Protein AF-A0A9D8XX40-F1 (afdb_monomer_lite)

pLDDT: mean 71.09, std 18.07, range [29.45, 92.44]

Radius of gyration: 21.19 Å; chains: 1; bounding box: 56×43×54 Å

Foldseek 3Di:
DVVLVVVVVCVLVVVLVVPDPDDDPDDDSLLLLVLLLLLLLLLQLCCLVPDNDPQLVVLLLVLCVVPHDPVSSVSSVVSNVVNNVPPDDLLVSLVSCQVRPDQVVLLSSLLSLLCSLPRPLHHDPSSVVSSLSNLVSRPHDLVSSVVSVVVSVVVSVDPDDPPPDPPPDDPPDDDDPDDPPDDPPPDDPLLCVLCVLLVHDPPDDLVVLVVSLVVQCVVLPLVVCVVPDPSSSVSSVVSNVSSVSSSVVVVVD

Secondary structure (DSSP, 8-state):
-HHHHHHHHHHHHHHHHHS---S-SSSHHHHHHHHHHHHHHHHHHHGGGT---HHHHHHHHHHHHHHS-HHHHHHHHHHHHHHHSS---HHHHHHHHHHHS-HHHHHHHHHHHHHHHHTTSS--HHHHHHHHHHHHHS---HHHHHHHHHHHHHHTTS------------SS--S-S---SS-TTSS-HHHHHHHHHTT--TT--HHHHHHHHHHHHHHH-GGGGTTS-HHHHHHHHHHHHHHHHHHHHHHT-

Structure (mmCIF, N/CA/C/O backbone):
data_AF-A0A9D8XX40-F1
#
_entry.id   AF-A0A9D8XX40-F1
#
loop_
_atom_site.group_PDB
_atom_site.id
_atom_site.type_symbol
_atom_site.label_atom_id
_atom_site.label_alt_id
_atom_site.label_comp_id
_atom_site.label_asym_id
_atom_site.label_entity_id
_atom_site.label_seq_id
_atom_site.pdbx_PDB_ins_code
_atom_site.Cartn_x
_atom_site.Cartn_y
_atom_site.Cartn_z
_atom_site.occupancy
_atom_site.B_iso_or_equiv
_atom_site.auth_seq_id
_atom_site.auth_comp_id
_atom_site.auth_asym_id
_atom_site.auth_atom_id
_atom_site.pdbx_PDB_model_num
ATOM 1 N N . MET A 1 1 ? -18.539 17.715 -3.572 1.00 48.75 1 MET A N 1
ATOM 2 C CA . MET A 1 1 ? -17.150 17.237 -3.363 1.00 48.75 1 MET A CA 1
ATOM 3 C C . MET A 1 1 ? -16.419 18.061 -2.301 1.00 48.75 1 MET A C 1
ATOM 5 O O . MET A 1 1 ? -15.807 17.466 -1.427 1.00 48.75 1 MET A O 1
ATOM 9 N N . GLU A 1 2 ? -16.524 19.395 -2.309 1.00 35.56 2 GLU A N 1
ATOM 10 C CA . GLU A 1 2 ? -15.805 20.276 -1.365 1.00 35.56 2 GLU A CA 1
ATOM 11 C C . GLU A 1 2 ? -16.265 20.147 0.100 1.00 35.56 2 GLU A C 1
ATOM 13 O O . GLU A 1 2 ? -15.435 20.091 1.003 1.00 35.56 2 GLU A O 1
ATOM 18 N N . VAL A 1 3 ? -17.566 19.960 0.350 1.00 36.06 3 VAL A N 1
ATOM 19 C CA . VAL A 1 3 ? -18.120 19.819 1.716 1.00 36.06 3 VAL A CA 1
ATOM 20 C C . VAL A 1 3 ? -17.602 18.563 2.440 1.00 36.06 3 VAL A C 1
ATOM 22 O O . VAL A 1 3 ? -17.399 18.571 3.652 1.00 36.06 3 VAL A O 1
ATOM 25 N N . LEU A 1 4 ? -17.317 17.489 1.697 1.00 38.28 4 LEU A N 1
ATOM 26 C CA . LEU A 1 4 ? -16.866 16.208 2.255 1.00 38.28 4 LEU A CA 1
ATOM 27 C C . LEU A 1 4 ? -15.369 16.240 2.617 1.00 38.28 4 LEU A C 1
ATOM 29 O O . LEU A 1 4 ? -14.955 15.633 3.602 1.00 38.28 4 LEU A O 1
ATOM 33 N N . ILE A 1 5 ? -14.573 17.017 1.871 1.00 45.94 5 ILE A N 1
ATOM 34 C CA . ILE A 1 5 ? -13.160 17.291 2.180 1.00 45.94 5 ILE A CA 1
ATOM 35 C C . ILE A 1 5 ? -13.056 18.175 3.427 1.00 45.94 5 ILE A C 1
ATOM 37 O O . ILE A 1 5 ? -12.248 17.884 4.307 1.00 45.94 5 ILE A O 1
ATOM 41 N N . ILE A 1 6 ? -13.918 19.192 3.549 1.00 43.69 6 ILE A N 1
ATOM 42 C CA . ILE A 1 6 ? -13.953 20.082 4.717 1.00 43.69 6 ILE A CA 1
ATOM 43 C C . ILE A 1 6 ? -14.312 19.300 5.985 1.00 43.69 6 ILE A C 1
ATOM 45 O O . ILE A 1 6 ? -13.631 19.462 6.989 1.00 43.69 6 ILE A O 1
ATOM 49 N N . PHE A 1 7 ? -15.294 18.394 5.948 1.00 47.25 7 PHE A N 1
ATOM 50 C CA . PHE A 1 7 ? -15.676 17.602 7.126 1.00 47.25 7 PHE A CA 1
ATOM 51 C C . PHE A 1 7 ? -14.585 16.633 7.601 1.00 47.25 7 PHE A C 1
ATOM 53 O O . PHE A 1 7 ? -14.371 16.496 8.806 1.00 47.25 7 PHE A O 1
ATOM 60 N N . VAL A 1 8 ? -13.867 15.977 6.683 1.00 49.72 8 VAL A N 1
ATOM 61 C CA . VAL A 1 8 ? -12.752 15.086 7.049 1.00 49.72 8 VAL A CA 1
ATOM 62 C C . VAL A 1 8 ? -11.558 15.895 7.557 1.00 49.72 8 VAL A C 1
ATOM 64 O O . VAL A 1 8 ? -10.949 15.510 8.550 1.00 49.72 8 VAL A O 1
ATOM 67 N N . PHE A 1 9 ? -11.269 17.050 6.951 1.00 47.28 9 PHE A N 1
ATOM 68 C CA . PHE A 1 9 ? -10.202 17.946 7.396 1.00 47.28 9 PHE A CA 1
ATOM 69 C C . PHE A 1 9 ? -10.500 18.551 8.775 1.00 47.28 9 PHE A C 1
ATOM 71 O O . PHE A 1 9 ? -9.649 18.501 9.657 1.00 47.28 9 PHE A O 1
ATOM 78 N N . PHE A 1 10 ? -11.722 19.042 9.010 1.00 47.31 10 PHE A N 1
ATOM 79 C CA . PHE A 1 10 ? -12.136 19.584 10.307 1.00 47.31 10 PHE A CA 1
ATOM 80 C C . PHE A 1 10 ? -12.149 18.509 11.389 1.00 47.31 10 PHE A C 1
ATOM 82 O O . PHE A 1 10 ? -11.800 18.801 12.522 1.00 47.31 10 PHE A O 1
ATOM 89 N N . PHE A 1 11 ? -12.505 17.265 11.057 1.00 53.53 11 PHE A N 1
ATOM 90 C CA . PHE A 1 11 ? -12.511 16.166 12.019 1.00 53.53 11 PHE A CA 1
ATOM 91 C C . PHE A 1 11 ? -11.105 15.647 12.326 1.00 53.53 11 PHE A C 1
ATOM 93 O O . PHE A 1 11 ? -10.815 15.388 13.486 1.00 53.53 11 PHE A O 1
ATOM 100 N N . VAL A 1 12 ? -10.214 15.545 11.333 1.00 55.28 12 VAL A N 1
ATOM 101 C CA . VAL A 1 12 ? -8.801 15.218 11.579 1.00 55.28 12 VAL A CA 1
ATOM 102 C C . VAL A 1 12 ? -8.147 16.328 12.393 1.00 55.28 12 VAL A C 1
ATOM 104 O O . VAL A 1 12 ? -7.523 16.036 13.399 1.00 55.28 12 VAL A O 1
ATOM 107 N N . VAL A 1 13 ? -8.360 17.600 12.047 1.00 52.66 13 VAL A N 1
ATOM 108 C CA . VAL A 1 13 ? -7.848 18.730 12.835 1.00 52.66 13 VAL A CA 1
ATOM 109 C C . VAL A 1 13 ? -8.474 18.763 14.231 1.00 52.66 13 VAL A C 1
ATOM 111 O O . VAL A 1 13 ? -7.753 18.963 15.195 1.00 52.66 13 VAL A O 1
ATOM 114 N N . PHE A 1 14 ? -9.778 18.525 14.383 1.00 53.09 14 PHE A N 1
ATOM 115 C CA . PHE A 1 14 ? -10.453 18.483 15.685 1.00 53.09 14 PHE A CA 1
ATOM 116 C C . PHE A 1 14 ? -9.978 17.311 16.548 1.00 53.09 14 PHE A C 1
ATOM 118 O O . PHE A 1 14 ? -9.785 17.484 17.744 1.00 53.09 14 PHE A O 1
ATOM 125 N N . TYR A 1 15 ? -9.748 16.138 15.959 1.00 51.78 15 TYR A N 1
ATOM 126 C CA . TYR A 1 15 ? -9.280 14.959 16.682 1.00 51.78 15 TYR A CA 1
ATOM 127 C C . TYR A 1 15 ? -7.789 15.053 17.024 1.00 51.78 15 TYR A C 1
ATOM 129 O O . TYR A 1 15 ? -7.420 14.772 18.159 1.00 51.78 15 TYR A O 1
ATOM 137 N N . LEU A 1 16 ? -6.941 15.527 16.101 1.00 51.00 16 LEU A N 1
ATOM 138 C CA . LEU A 1 16 ? -5.539 15.855 16.399 1.00 51.00 16 LEU A CA 1
ATOM 139 C C . LEU A 1 16 ? -5.453 16.970 17.457 1.00 51.00 16 LEU A C 1
ATOM 141 O O . LEU A 1 16 ? -4.581 16.940 18.315 1.00 51.00 16 LEU A O 1
ATOM 145 N N . ARG A 1 17 ? -6.407 17.913 17.468 1.00 45.50 17 ARG A N 1
ATOM 146 C CA . ARG A 1 17 ? -6.482 18.992 18.466 1.00 45.50 17 ARG A CA 1
ATOM 147 C C . ARG A 1 17 ? -7.057 18.560 19.822 1.00 45.50 17 ARG A C 1
ATOM 149 O O . ARG A 1 17 ? -6.774 19.229 20.812 1.00 45.50 17 ARG A O 1
ATOM 156 N N . ASN A 1 18 ? -7.831 17.474 19.874 1.00 43.91 18 ASN A N 1
ATOM 157 C CA . ASN A 1 18 ? -8.400 16.901 21.102 1.00 43.91 18 ASN A CA 1
ATOM 158 C C . ASN A 1 18 ? -7.623 15.682 21.638 1.00 43.91 18 ASN A C 1
ATOM 160 O O . ASN A 1 18 ? -7.989 15.164 22.689 1.00 43.91 18 ASN A O 1
ATOM 164 N N . SER A 1 19 ? -6.572 15.220 20.952 1.00 42.09 19 SER A N 1
ATOM 165 C CA . SER A 1 19 ? -5.599 14.278 21.517 1.00 42.09 19 SER A CA 1
ATOM 166 C C . SER A 1 19 ? -4.872 15.023 22.643 1.00 42.09 19 SER A C 1
ATOM 168 O O . SER A 1 19 ? -4.202 16.024 22.396 1.00 42.09 19 SER A O 1
ATOM 170 N N . ASP A 1 20 ? -5.154 14.623 23.885 1.00 38.28 20 ASP A N 1
ATOM 171 C CA . ASP A 1 20 ? -4.857 15.349 25.120 1.00 38.28 20 ASP A CA 1
ATOM 172 C C . ASP A 1 20 ? -3.478 16.016 25.156 1.00 38.28 20 ASP A C 1
ATOM 174 O O . ASP A 1 20 ? -2.469 15.456 24.728 1.00 38.28 20 ASP A O 1
ATOM 178 N N . LYS A 1 21 ? -3.447 17.208 25.766 1.00 41.53 21 LYS A N 1
ATOM 179 C CA . LYS A 1 21 ? -2.239 17.948 26.147 1.00 41.53 21 LYS A CA 1
ATOM 180 C C . LYS A 1 21 ? -1.367 17.098 27.082 1.00 41.53 21 LYS A C 1
ATOM 182 O O . LYS A 1 21 ? -1.374 17.302 28.294 1.00 41.53 21 LYS A O 1
ATOM 187 N N . THR A 1 22 ? -0.583 16.172 26.544 1.00 37.38 22 THR A N 1
ATOM 188 C CA . THR A 1 22 ? 0.458 15.474 27.294 1.00 37.38 22 THR A CA 1
ATOM 189 C C . THR A 1 22 ? 1.813 16.091 26.968 1.00 37.38 22 THR A C 1
ATOM 191 O O . THR A 1 22 ? 2.197 16.338 25.826 1.00 37.38 22 THR A O 1
ATOM 194 N N . LYS A 1 23 ? 2.502 16.464 28.044 1.00 41.28 23 LYS A N 1
ATOM 195 C CA . LYS A 1 23 ? 3.794 17.140 28.059 1.00 41.28 23 LYS A CA 1
ATOM 196 C C . LYS A 1 23 ? 4.862 16.239 27.429 1.00 41.28 23 LYS A C 1
ATOM 198 O O . LYS A 1 23 ? 5.315 15.312 28.086 1.00 41.28 23 LYS A O 1
ATOM 203 N N . ASN A 1 24 ? 5.242 16.504 26.182 1.00 32.69 24 ASN A N 1
ATOM 204 C CA . ASN A 1 24 ? 6.625 16.524 25.677 1.00 32.69 24 ASN A CA 1
ATOM 205 C C . ASN A 1 24 ? 6.603 16.618 24.145 1.00 32.69 24 ASN A C 1
ATOM 207 O O . ASN A 1 24 ? 6.039 15.776 23.456 1.00 32.69 24 ASN A O 1
ATOM 211 N N . GLY A 1 25 ? 7.205 17.685 23.622 1.00 38.25 25 GLY A N 1
ATOM 212 C CA . GLY A 1 25 ? 6.946 18.266 22.300 1.00 38.25 25 GLY A CA 1
ATOM 213 C C . GLY A 1 25 ? 7.341 17.482 21.046 1.00 38.25 25 GLY A C 1
ATOM 214 O O . GLY A 1 25 ? 7.409 18.102 19.996 1.00 38.25 25 GLY A O 1
ATOM 215 N N . TYR A 1 26 ? 7.570 16.170 21.095 1.00 42.44 26 TYR A N 1
ATOM 216 C CA . TYR A 1 26 ? 7.777 15.332 19.906 1.00 42.44 26 TYR A CA 1
ATOM 217 C C . TYR A 1 26 ? 7.373 13.883 20.228 1.00 42.44 26 TYR A C 1
ATOM 219 O O . TYR A 1 26 ? 8.017 13.291 21.087 1.00 42.44 26 TYR A O 1
ATOM 227 N N . THR A 1 27 ? 6.321 13.335 19.581 1.00 48.81 27 THR A N 1
ATOM 228 C CA . THR A 1 27 ? 6.089 11.899 19.205 1.00 48.81 27 THR A CA 1
ATOM 229 C C . THR A 1 27 ? 4.604 11.517 19.030 1.00 48.81 27 THR A C 1
ATOM 231 O O . THR A 1 27 ? 4.296 10.772 18.100 1.00 48.81 27 THR A O 1
ATOM 234 N N . GLN A 1 28 ? 3.676 12.040 19.841 1.00 49.59 28 GLN A N 1
ATOM 235 C CA . GLN A 1 28 ? 2.270 11.579 19.864 1.00 49.59 28 GLN A CA 1
ATOM 236 C C . GLN A 1 28 ? 1.470 11.949 18.594 1.00 49.59 28 GLN A C 1
ATOM 238 O O . GLN A 1 28 ? 0.789 11.105 18.015 1.00 49.59 28 GLN A O 1
ATOM 243 N N . ASP A 1 29 ? 1.621 13.182 18.100 1.00 55.78 29 ASP A N 1
ATOM 244 C CA . ASP A 1 29 ? 0.891 13.707 16.928 1.00 55.78 29 ASP A CA 1
ATOM 245 C C . ASP A 1 29 ? 1.265 12.977 15.613 1.00 55.78 29 ASP A C 1
ATOM 247 O O . ASP A 1 29 ? 0.445 12.751 14.715 1.00 55.78 29 ASP A O 1
ATOM 251 N N . ASN A 1 30 ? 2.513 12.494 15.535 1.00 69.00 30 ASN A N 1
ATOM 252 C CA . ASN A 1 30 ? 2.991 11.686 14.413 1.00 69.00 30 ASN A CA 1
ATOM 253 C C . ASN A 1 30 ? 2.353 10.295 14.401 1.00 69.00 30 ASN A C 1
ATOM 255 O O . ASN A 1 30 ? 1.955 9.820 13.335 1.00 69.00 30 ASN A O 1
ATOM 259 N N . PHE A 1 31 ? 2.237 9.643 15.562 1.00 81.31 31 PHE A N 1
ATOM 260 C CA . PHE A 1 31 ? 1.612 8.325 15.635 1.00 81.31 31 PHE A CA 1
ATOM 261 C C . PHE A 1 31 ? 0.112 8.401 15.348 1.00 81.31 31 PHE A C 1
ATOM 263 O O . PHE A 1 31 ? -0.412 7.550 14.638 1.00 81.31 31 PHE A O 1
ATOM 270 N N . ASP A 1 32 ? -0.573 9.447 15.803 1.00 81.69 32 ASP A N 1
ATOM 271 C CA . ASP A 1 32 ? -2.015 9.601 15.579 1.00 81.69 32 ASP A CA 1
ATOM 272 C C . ASP A 1 32 ? -2.342 9.710 14.093 1.00 81.69 32 ASP A C 1
ATOM 274 O O . ASP A 1 32 ? -3.273 9.073 13.595 1.00 81.69 32 ASP A O 1
ATOM 278 N N . THR A 1 33 ? -1.492 10.422 13.357 1.00 83.88 33 THR A N 1
ATOM 279 C CA . THR A 1 33 ? -1.578 10.521 11.900 1.00 83.88 33 THR A CA 1
ATOM 280 C C . THR A 1 33 ? -1.283 9.179 11.208 1.00 83.88 33 THR A C 1
ATOM 282 O O . THR A 1 33 ? -1.892 8.860 10.183 1.00 83.88 33 THR A O 1
ATOM 285 N N . GLN A 1 34 ? -0.366 8.363 11.740 1.00 87.88 34 GLN A N 1
ATOM 286 C CA . GLN A 1 34 ? -0.102 7.005 11.234 1.00 87.88 34 GLN A CA 1
ATOM 287 C C . GLN A 1 34 ? -1.269 6.058 11.521 1.00 87.88 34 GLN A C 1
ATOM 289 O O . GLN A 1 34 ? -1.716 5.334 10.632 1.00 87.88 34 GLN A O 1
ATOM 294 N N . ALA A 1 35 ? -1.795 6.096 12.742 1.00 88.56 35 ALA A N 1
ATOM 295 C CA . ALA A 1 35 ? -2.900 5.268 13.187 1.00 88.56 35 ALA A CA 1
ATOM 296 C C . ALA A 1 35 ? -4.173 5.572 12.393 1.00 88.56 35 ALA A C 1
ATOM 298 O O . ALA A 1 35 ? -4.841 4.650 11.923 1.00 88.56 35 ALA A O 1
ATOM 299 N N . PHE A 1 36 ? -4.455 6.856 12.153 1.00 89.19 36 PHE A N 1
ATOM 300 C CA . PHE A 1 36 ? -5.545 7.285 11.286 1.00 89.19 36 PHE A CA 1
ATOM 301 C C . PHE A 1 36 ? -5.366 6.794 9.844 1.00 89.19 36 PHE A C 1
ATOM 303 O O . PHE A 1 36 ? -6.333 6.333 9.236 1.00 89.19 36 PHE A O 1
ATOM 310 N N . ALA A 1 37 ? -4.147 6.850 9.293 1.00 90.19 37 ALA A N 1
ATOM 311 C CA . ALA A 1 37 ? -3.866 6.360 7.944 1.00 90.19 37 ALA A CA 1
ATOM 312 C C . ALA A 1 37 ? -4.130 4.851 7.812 1.00 90.19 37 ALA A C 1
ATOM 314 O O . ALA A 1 37 ? -4.833 4.424 6.896 1.00 90.19 37 ALA A O 1
ATOM 315 N N . ILE A 1 38 ? -3.608 4.057 8.753 1.00 91.69 38 ILE A N 1
ATOM 316 C CA . ILE A 1 38 ? -3.794 2.600 8.801 1.00 91.69 38 ILE A CA 1
ATOM 317 C C . ILE A 1 38 ? -5.281 2.259 8.923 1.00 91.69 38 ILE A C 1
ATOM 319 O O . ILE A 1 38 ? -5.801 1.474 8.129 1.00 91.69 38 ILE A O 1
ATOM 323 N N . ALA A 1 39 ? -5.975 2.885 9.876 1.00 91.31 39 ALA A N 1
ATOM 324 C CA . ALA A 1 39 ? -7.400 2.683 10.102 1.00 91.31 39 ALA A CA 1
ATOM 325 C C . ALA A 1 39 ? -8.238 3.045 8.868 1.00 91.31 39 ALA A C 1
ATOM 327 O O . ALA A 1 39 ? -9.104 2.274 8.464 1.00 91.31 39 ALA A O 1
ATOM 328 N N . SER A 1 40 ? -7.939 4.180 8.234 1.00 91.44 40 SER A N 1
ATOM 329 C CA . SER A 1 40 ? -8.641 4.646 7.035 1.00 91.44 40 SER A CA 1
ATOM 330 C C . SER A 1 40 ? -8.469 3.686 5.860 1.00 91.44 40 SER A C 1
ATOM 332 O O . SER A 1 40 ? -9.448 3.358 5.197 1.00 91.44 40 SER A O 1
ATOM 334 N N . LEU A 1 41 ? -7.245 3.207 5.613 1.00 92.44 41 LEU A N 1
ATOM 335 C CA . LEU A 1 41 ? -6.976 2.242 4.544 1.00 92.44 41 LEU A CA 1
ATOM 336 C C . LEU A 1 41 ? -7.691 0.907 4.789 1.00 92.44 41 LEU A C 1
ATOM 338 O O . LEU A 1 41 ? -8.304 0.369 3.869 1.00 92.44 41 LEU A O 1
ATOM 342 N N . CYS A 1 42 ? -7.665 0.398 6.025 1.00 91.94 42 CYS A N 1
ATOM 343 C CA . CYS A 1 42 ? -8.389 -0.824 6.381 1.00 91.94 42 CYS A CA 1
ATOM 344 C C . CYS A 1 42 ? -9.903 -0.638 6.225 1.00 91.94 42 CYS A C 1
ATOM 346 O O . CYS A 1 42 ? -10.563 -1.492 5.640 1.00 91.94 42 CYS A O 1
ATOM 348 N N . SER A 1 43 ? -10.443 0.490 6.702 1.00 88.88 43 SER A N 1
ATOM 349 C CA . SER A 1 43 ? -11.870 0.816 6.601 1.00 88.88 43 SER A CA 1
ATOM 350 C C . SER A 1 43 ? -12.343 0.822 5.149 1.00 88.88 43 SER A C 1
ATOM 352 O O . SER A 1 43 ? -13.357 0.210 4.839 1.00 88.88 43 SER A O 1
ATOM 354 N N . VAL A 1 44 ? -11.579 1.431 4.236 1.00 88.94 44 VAL A N 1
ATOM 355 C CA . VAL A 1 44 ? -11.909 1.460 2.801 1.00 88.94 44 VAL A CA 1
ATOM 356 C C . VAL A 1 44 ? -12.115 0.054 2.229 1.00 88.94 44 VAL A C 1
ATOM 358 O O . VAL A 1 44 ? -13.067 -0.156 1.484 1.00 88.94 44 VAL A O 1
ATOM 361 N N . ILE A 1 45 ? -11.251 -0.906 2.578 1.00 88.62 45 ILE A N 1
ATOM 362 C CA . ILE A 1 45 ? -11.349 -2.284 2.073 1.00 88.62 45 ILE A CA 1
ATOM 363 C C . ILE A 1 45 ? -12.474 -3.063 2.759 1.00 88.62 45 ILE A C 1
ATOM 365 O O . ILE A 1 45 ? -13.272 -3.703 2.082 1.00 88.62 45 ILE A O 1
ATOM 369 N N . ILE A 1 46 ? -12.566 -2.981 4.087 1.00 85.44 46 ILE A N 1
ATOM 370 C CA . ILE A 1 46 ? -13.566 -3.716 4.878 1.00 85.44 46 ILE A CA 1
ATOM 371 C C . ILE A 1 46 ? -14.987 -3.242 4.540 1.00 85.44 46 ILE A C 1
ATOM 373 O O . ILE A 1 46 ? -15.917 -4.034 4.421 1.00 85.44 46 ILE A O 1
ATOM 377 N N . MET A 1 47 ? -15.175 -1.934 4.361 1.00 82.06 47 MET A N 1
ATOM 378 C CA . MET A 1 47 ? -16.491 -1.356 4.088 1.00 82.06 47 MET A CA 1
ATOM 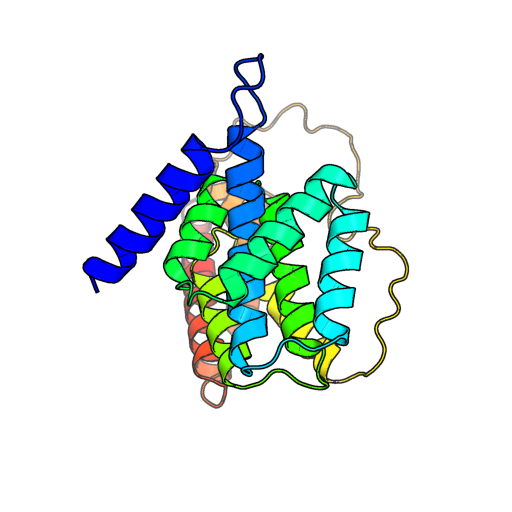379 C C . MET A 1 47 ? -16.953 -1.557 2.639 1.00 82.06 47 MET A C 1
ATOM 381 O O . MET A 1 47 ? -18.121 -1.300 2.349 1.00 82.06 47 MET A O 1
ATOM 385 N N . ALA A 1 48 ? -16.085 -2.038 1.743 1.00 77.56 48 ALA A N 1
ATOM 386 C CA . ALA A 1 48 ? -16.421 -2.293 0.343 1.00 77.56 48 ALA A CA 1
ATOM 387 C C . ALA A 1 48 ? -17.572 -3.301 0.184 1.00 77.56 48 ALA A C 1
ATOM 389 O O . ALA A 1 48 ? -18.453 -3.096 -0.649 1.00 77.56 48 ALA A O 1
ATOM 390 N N . ASP A 1 49 ? -17.608 -4.329 1.038 1.00 66.12 49 ASP A N 1
ATOM 391 C CA . ASP A 1 49 ? -18.631 -5.384 1.019 1.00 66.12 49 ASP A CA 1
ATOM 392 C C . ASP A 1 49 ? -19.777 -5.114 2.016 1.00 66.12 49 ASP A C 1
ATOM 394 O O . ASP A 1 49 ? -20.579 -5.992 2.339 1.00 66.12 49 ASP A O 1
ATOM 398 N N . CYS A 1 50 ? -19.880 -3.874 2.516 1.00 63.03 50 CYS A N 1
ATOM 399 C CA . CYS A 1 50 ? -20.935 -3.385 3.412 1.00 63.03 50 CYS A CA 1
ATOM 400 C C . CYS A 1 50 ? -21.063 -4.104 4.770 1.00 63.03 50 CYS A C 1
ATOM 402 O O . CYS A 1 50 ? -22.001 -3.818 5.521 1.00 63.03 50 CYS A O 1
ATOM 404 N N . ARG A 1 51 ? -20.145 -5.010 5.136 1.00 64.00 51 ARG A N 1
ATOM 405 C CA . ARG A 1 51 ? -20.149 -5.687 6.440 1.00 64.00 51 ARG A CA 1
ATOM 406 C C . ARG A 1 51 ? -18.741 -5.944 6.947 1.00 64.00 51 ARG A C 1
ATOM 408 O O . ARG A 1 51 ? -17.932 -6.544 6.261 1.00 64.00 51 ARG A O 1
ATOM 415 N N . PHE A 1 52 ? -18.512 -5.587 8.207 1.00 72.69 52 PHE A N 1
ATOM 416 C CA . PHE A 1 52 ? -17.296 -5.955 8.918 1.00 72.69 52 PHE A CA 1
ATOM 417 C C . PHE A 1 52 ? -17.435 -7.375 9.480 1.00 72.69 52 PHE A C 1
ATOM 419 O O . PHE A 1 52 ? -18.194 -7.607 10.427 1.00 72.69 52 PHE A O 1
ATOM 426 N N . SER A 1 53 ? -16.728 -8.340 8.894 1.00 77.88 53 SER A N 1
ATOM 427 C CA . SER A 1 53 ? -16.733 -9.720 9.376 1.00 77.88 53 SER A CA 1
ATOM 428 C C . SER A 1 53 ? -15.844 -9.900 10.614 1.00 77.88 53 SER A C 1
ATOM 430 O O . SER A 1 53 ? -14.853 -9.197 10.829 1.00 77.88 53 SER A O 1
ATOM 432 N N . LYS A 1 54 ? -16.155 -10.921 11.428 1.00 81.00 54 LYS A N 1
ATOM 433 C CA . LYS A 1 54 ? -15.279 -11.332 12.539 1.00 81.00 54 LYS A CA 1
ATOM 434 C C . LYS A 1 54 ? -13.884 -11.737 12.039 1.00 81.00 54 LYS A C 1
ATOM 436 O O . LYS A 1 54 ? -12.908 -11.479 12.730 1.00 81.00 54 LYS A O 1
ATOM 441 N N . LYS A 1 55 ? -13.784 -12.329 10.841 1.00 82.94 55 LYS A N 1
ATOM 442 C CA . LYS A 1 55 ? -12.512 -12.764 10.244 1.00 82.94 55 LYS A CA 1
ATOM 443 C C . LYS A 1 55 ? -11.597 -11.579 9.931 1.00 82.94 55 LYS A C 1
ATOM 445 O O . LYS A 1 55 ? -10.440 -11.586 10.338 1.00 82.94 55 LYS A O 1
ATOM 450 N N . GLU A 1 56 ? -12.119 -10.541 9.279 1.00 85.50 56 GLU A N 1
ATOM 451 C CA . GLU A 1 56 ? -11.359 -9.322 8.968 1.00 85.50 56 GLU A CA 1
ATOM 452 C C . GLU A 1 56 ? -10.882 -8.615 10.238 1.00 85.50 56 GLU A C 1
ATOM 454 O O . GLU A 1 56 ? -9.736 -8.175 10.311 1.00 85.50 56 GLU A O 1
ATOM 459 N N . LEU A 1 57 ? -11.730 -8.552 11.271 1.00 85.50 57 LEU A N 1
ATOM 460 C CA . LEU A 1 57 ? -11.357 -7.930 12.540 1.00 85.50 57 LEU A CA 1
ATOM 461 C C . LEU A 1 57 ? -10.186 -8.665 13.200 1.00 85.50 57 LEU A C 1
ATOM 463 O O . LEU A 1 57 ? -9.260 -8.024 13.697 1.00 85.50 57 LEU A O 1
ATOM 467 N N . GLU A 1 58 ? -10.207 -9.996 13.194 1.00 86.00 58 GLU A N 1
ATOM 468 C CA . GLU A 1 58 ? -9.112 -10.797 13.741 1.00 86.00 58 GLU A CA 1
ATOM 469 C C . GLU A 1 58 ? -7.818 -10.633 12.931 1.00 86.00 58 GLU A C 1
ATOM 471 O O . GLU A 1 58 ? -6.742 -10.541 13.522 1.00 86.00 58 GLU A O 1
ATOM 476 N N . ILE A 1 59 ? -7.898 -10.494 11.603 1.00 88.44 59 ILE A N 1
ATOM 477 C CA . ILE A 1 59 ? -6.733 -10.183 10.758 1.00 88.44 59 ILE A CA 1
ATOM 478 C C . ILE A 1 59 ? -6.114 -8.834 11.157 1.00 88.44 59 ILE A C 1
ATOM 480 O O . ILE A 1 59 ? -4.898 -8.759 11.362 1.00 88.44 59 ILE A O 1
ATOM 484 N N . VAL A 1 60 ? -6.930 -7.786 11.333 1.00 89.75 60 VAL A N 1
ATOM 485 C CA . VAL A 1 60 ? -6.436 -6.475 11.792 1.00 89.75 60 VAL A CA 1
ATOM 486 C C . VAL A 1 60 ? -5.810 -6.587 13.181 1.00 89.75 60 VAL A C 1
ATOM 488 O O . VAL A 1 60 ? -4.692 -6.121 13.384 1.00 89.75 60 VAL A O 1
ATOM 491 N N . LYS A 1 61 ? -6.482 -7.225 14.146 1.00 89.06 61 LYS A N 1
ATOM 492 C CA . LYS A 1 61 ? -5.952 -7.367 15.513 1.00 89.06 61 LYS A CA 1
ATOM 493 C C . LYS A 1 61 ? -4.616 -8.104 15.542 1.00 89.06 61 LYS A C 1
ATOM 495 O O . LYS A 1 61 ? -3.697 -7.641 16.213 1.00 89.06 61 LYS A O 1
ATOM 500 N N . LYS A 1 62 ? -4.487 -9.206 14.793 1.00 88.56 62 LYS A N 1
ATOM 501 C CA . LYS A 1 62 ? -3.227 -9.955 14.668 1.00 88.56 62 LYS A CA 1
ATOM 502 C C . LYS A 1 62 ? -2.110 -9.080 14.109 1.00 88.56 62 LYS A C 1
ATOM 504 O O . LYS A 1 62 ? -1.004 -9.075 14.643 1.00 88.56 62 LYS A O 1
ATOM 509 N N . TYR A 1 63 ? -2.402 -8.306 13.065 1.00 88.56 63 TYR A N 1
ATOM 510 C CA . TYR A 1 63 ? -1.444 -7.355 12.511 1.00 88.56 63 TYR A CA 1
ATOM 511 C C . TYR A 1 63 ? -1.011 -6.306 13.540 1.00 88.56 63 TYR A C 1
ATOM 513 O O . TYR A 1 63 ? 0.184 -6.041 13.677 1.00 88.56 63 TYR A O 1
ATOM 521 N N . LEU A 1 64 ? -1.963 -5.737 14.282 1.00 88.25 64 LEU A N 1
ATOM 522 C CA . LEU A 1 64 ? -1.672 -4.703 15.270 1.00 88.25 64 LEU A CA 1
ATOM 523 C C . LEU A 1 64 ? -0.835 -5.234 16.430 1.00 88.25 64 LEU A C 1
ATOM 525 O O . LEU A 1 64 ? 0.162 -4.612 16.775 1.00 88.25 64 LEU A O 1
ATOM 529 N N . ALA A 1 65 ? -1.176 -6.408 16.961 1.00 86.25 65 ALA A N 1
ATOM 530 C CA . ALA A 1 65 ? -0.415 -7.055 18.027 1.00 86.25 65 ALA A CA 1
ATOM 531 C C . ALA A 1 65 ? 1.028 -7.395 17.611 1.00 86.25 65 ALA A C 1
ATOM 533 O O . ALA A 1 65 ? 1.922 -7.404 18.450 1.00 86.25 65 ALA A O 1
ATOM 534 N N . LYS A 1 66 ? 1.263 -7.663 16.319 1.00 84.31 66 LYS A N 1
ATOM 535 C CA . LYS A 1 66 ? 2.595 -7.976 15.782 1.00 84.31 66 LYS A CA 1
ATOM 536 C C . LYS A 1 66 ? 3.460 -6.736 15.527 1.00 84.31 66 LYS A C 1
ATOM 538 O O . LYS A 1 66 ? 4.678 -6.828 15.624 1.00 84.31 66 LYS A O 1
ATOM 543 N N . ASN A 1 67 ? 2.857 -5.609 15.142 1.00 81.12 67 ASN A N 1
ATOM 544 C CA . ASN A 1 67 ? 3.594 -4.435 14.651 1.00 81.12 67 ASN A CA 1
ATOM 545 C C . ASN A 1 67 ? 3.599 -3.244 15.624 1.00 81.12 67 ASN A C 1
ATOM 547 O O . ASN A 1 67 ? 4.379 -2.316 15.423 1.00 81.12 67 ASN A O 1
ATOM 551 N N . PHE A 1 68 ? 2.738 -3.239 16.644 1.00 85.31 68 PHE A N 1
ATOM 552 C CA . PHE A 1 68 ? 2.532 -2.095 17.532 1.00 85.31 68 PHE A CA 1
ATOM 553 C C . PHE A 1 68 ? 2.429 -2.524 18.996 1.00 85.31 68 PHE A C 1
ATOM 555 O O . PHE A 1 68 ? 2.105 -3.672 19.302 1.00 85.31 68 PHE A O 1
ATOM 562 N N . SER A 1 69 ? 2.661 -1.581 19.915 1.00 87.94 69 SER A N 1
ATOM 563 C CA . SER A 1 69 ? 2.353 -1.806 21.329 1.00 87.94 69 SER A CA 1
ATOM 564 C C . SER A 1 69 ? 0.842 -1.962 21.543 1.00 87.94 69 SER A C 1
ATOM 566 O O . SER A 1 69 ? 0.027 -1.547 20.714 1.00 87.94 69 SER A O 1
ATOM 568 N N . GLN A 1 70 ? 0.445 -2.530 22.681 1.00 85.19 70 GLN A N 1
ATOM 569 C CA . GLN A 1 70 ? -0.969 -2.726 23.012 1.00 85.19 70 GLN A CA 1
ATOM 570 C C . GLN A 1 70 ? -1.773 -1.411 22.989 1.00 85.19 70 GLN A C 1
ATOM 572 O O . GLN A 1 70 ? -2.880 -1.376 22.452 1.00 85.19 70 GLN A O 1
ATOM 577 N N . GLU A 1 71 ? -1.200 -0.326 23.517 1.00 83.75 71 GLU A N 1
ATOM 578 C CA . GLU A 1 71 ? -1.810 1.011 23.530 1.00 83.75 71 GLU A CA 1
ATOM 579 C C . GLU A 1 71 ? -1.971 1.575 22.108 1.00 83.75 71 GLU A C 1
ATOM 581 O O . GLU A 1 71 ? -3.049 2.025 21.712 1.00 83.75 71 GLU A O 1
ATOM 586 N N . GLN A 1 72 ? -0.914 1.475 21.297 1.00 85.75 72 GLN A N 1
ATOM 587 C CA . GLN A 1 72 ? -0.918 1.897 19.898 1.00 85.75 72 GLN A CA 1
ATOM 588 C C . GLN A 1 72 ? -1.957 1.124 19.076 1.00 85.75 72 GLN A C 1
ATOM 590 O O . GLN A 1 72 ? -2.735 1.721 18.329 1.00 85.75 72 GLN A O 1
ATOM 595 N N . GLY A 1 73 ? -2.020 -0.198 19.251 1.00 87.06 73 GLY A N 1
ATOM 596 C CA . GLY A 1 73 ? -3.006 -1.056 18.602 1.00 87.06 73 GLY A CA 1
ATOM 597 C C . GLY A 1 73 ? -4.441 -0.690 18.983 1.00 87.06 73 GLY A C 1
ATOM 598 O O . GLY A 1 73 ? -5.295 -0.562 18.104 1.00 87.06 73 GLY A O 1
ATOM 599 N N . GLN A 1 74 ? -4.716 -0.441 20.269 1.00 87.69 74 GLN A N 1
ATOM 600 C CA . GLN A 1 74 ? -6.033 0.035 20.715 1.00 87.69 74 GLN A CA 1
ATOM 601 C C . GLN A 1 74 ? -6.418 1.361 20.058 1.00 87.69 74 GLN A C 1
ATOM 603 O O . GLN A 1 74 ? -7.565 1.523 19.635 1.00 87.69 74 GLN A O 1
ATOM 608 N N . LYS A 1 75 ? -5.464 2.282 19.906 1.00 87.31 75 LYS A N 1
ATOM 609 C CA . LYS A 1 75 ? -5.706 3.563 19.238 1.00 87.31 75 LYS A CA 1
ATOM 610 C C . LYS A 1 75 ? -6.064 3.391 17.760 1.00 87.31 75 LYS A C 1
ATOM 612 O O . LYS A 1 75 ? -7.017 4.010 17.289 1.00 87.31 75 LYS A O 1
ATOM 617 N N . VAL A 1 76 ? -5.374 2.505 17.037 1.00 89.00 76 VAL A N 1
ATOM 618 C CA . VAL A 1 76 ? -5.731 2.174 15.645 1.00 89.00 76 VAL A CA 1
ATOM 619 C C . VAL A 1 76 ? -7.130 1.558 15.564 1.00 89.00 76 VAL A C 1
ATOM 621 O O . VAL A 1 76 ? -7.904 1.925 14.685 1.00 89.00 76 VAL A O 1
ATOM 624 N N . LEU A 1 77 ? -7.494 0.663 16.490 1.00 88.19 77 LEU A N 1
ATOM 625 C CA . LEU A 1 77 ? -8.832 0.057 16.527 1.00 88.19 77 LEU A CA 1
ATOM 626 C C . LEU A 1 77 ? -9.938 1.081 16.818 1.00 88.19 77 LEU A C 1
ATOM 628 O O . LEU A 1 77 ? -11.013 1.004 16.220 1.00 88.19 77 LEU A O 1
ATOM 632 N N . LEU A 1 78 ? -9.678 2.053 17.696 1.00 86.06 78 LEU A N 1
ATOM 633 C CA . LEU A 1 78 ? -10.575 3.185 17.948 1.00 86.06 78 LEU A CA 1
ATOM 634 C C . LEU A 1 78 ? -10.821 3.984 16.665 1.00 86.06 78 LEU A C 1
ATOM 636 O O . LEU A 1 78 ? -11.973 4.172 16.268 1.00 86.06 78 LEU A O 1
ATOM 640 N N . PHE A 1 79 ? -9.751 4.364 15.962 1.00 87.75 79 PHE A N 1
ATOM 641 C CA . PHE A 1 79 ? -9.872 5.041 14.672 1.00 87.75 79 PHE A CA 1
ATOM 642 C C . PHE A 1 79 ? -10.575 4.185 13.621 1.00 87.75 79 PHE A C 1
ATOM 644 O O . PHE A 1 79 ? -11.372 4.708 12.845 1.00 87.75 79 PHE A O 1
ATOM 651 N N . LEU A 1 80 ? -10.317 2.877 13.586 1.00 88.38 80 LEU A N 1
ATOM 652 C CA . LEU A 1 80 ? -10.958 1.965 12.642 1.00 88.38 80 LEU A CA 1
ATOM 653 C C . LEU A 1 80 ? -12.468 1.916 12.872 1.00 88.38 80 LEU A C 1
ATOM 655 O O . LEU A 1 80 ? -13.246 2.027 11.928 1.00 88.38 80 LEU A O 1
ATOM 659 N N . ARG A 1 81 ? -12.899 1.831 14.133 1.00 85.56 81 ARG A N 1
ATOM 660 C CA . ARG A 1 81 ? -14.319 1.894 14.487 1.00 85.56 81 ARG A CA 1
ATOM 661 C C . ARG A 1 81 ? -14.954 3.193 13.993 1.00 85.56 81 ARG A C 1
ATOM 663 O O . ARG A 1 81 ? -16.039 3.162 13.419 1.00 85.56 81 ARG A O 1
ATOM 670 N N . ASP A 1 82 ? -14.291 4.323 14.183 1.00 82.25 82 ASP A N 1
ATOM 671 C CA . ASP A 1 82 ? -14.864 5.625 13.842 1.00 82.25 82 ASP A CA 1
ATOM 672 C C . ASP A 1 82 ? -14.852 5.892 12.326 1.00 82.25 82 ASP A C 1
ATOM 674 O O . ASP A 1 82 ? -15.821 6.424 11.780 1.00 82.25 82 ASP A O 1
ATOM 678 N N . THR A 1 83 ? -13.799 5.458 11.630 1.00 82.75 83 THR A N 1
ATOM 679 C CA . THR A 1 83 ? -13.683 5.516 10.162 1.00 82.75 83 THR A CA 1
ATOM 680 C C . THR A 1 83 ? -14.536 4.470 9.452 1.00 82.75 83 THR A C 1
ATOM 682 O O . THR A 1 83 ? -14.824 4.650 8.279 1.00 82.75 83 THR A O 1
ATOM 685 N N . SER A 1 84 ? -14.986 3.402 10.116 1.00 77.81 84 SER A N 1
ATOM 686 C CA . SER A 1 84 ? -15.958 2.457 9.535 1.00 77.81 84 SER A CA 1
ATOM 687 C C . SER A 1 84 ? -17.372 3.042 9.459 1.00 77.81 84 SER A C 1
ATOM 689 O O . SER A 1 84 ? -18.140 2.732 8.555 1.00 77.81 84 SER A O 1
ATOM 691 N N . LYS A 1 85 ? -17.718 3.948 10.381 1.00 77.00 85 LYS A N 1
ATOM 692 C CA . LYS A 1 85 ? -19.024 4.628 10.401 1.00 77.00 85 LYS A CA 1
ATOM 693 C C . LYS A 1 85 ? -19.118 5.778 9.399 1.00 77.00 85 LYS A C 1
ATOM 695 O O . LYS A 1 85 ? -20.213 6.256 9.119 1.00 77.00 85 LYS A O 1
ATOM 700 N N . LYS A 1 86 ? -17.979 6.274 8.917 1.00 69.19 86 LYS A N 1
ATOM 701 C CA . LYS A 1 86 ? -17.877 7.467 8.074 1.00 69.19 86 LYS A CA 1
ATOM 702 C C . LYS A 1 86 ? -17.193 7.076 6.773 1.00 69.19 86 LYS A C 1
ATOM 704 O O . LYS A 1 86 ? -16.076 6.589 6.804 1.00 69.19 86 LYS A O 1
ATOM 709 N N . SER A 1 87 ? -17.820 7.311 5.625 1.00 66.75 87 SER A N 1
ATOM 710 C CA . SER A 1 87 ? -17.212 6.987 4.330 1.00 66.75 87 SER A CA 1
ATOM 711 C C . SER A 1 87 ? -15.923 7.796 4.110 1.00 66.75 87 SER A C 1
ATOM 713 O O . SER A 1 87 ? -15.981 9.001 3.847 1.00 66.75 87 SER A O 1
ATOM 715 N N . VAL A 1 88 ? -14.761 7.148 4.217 1.00 76.12 88 VAL A N 1
ATOM 716 C CA . VAL A 1 88 ? -13.454 7.750 3.913 1.00 76.12 88 VAL A CA 1
ATOM 717 C C . VAL A 1 88 ? -13.107 7.487 2.451 1.00 76.12 88 VAL A C 1
ATOM 719 O O . VAL A 1 88 ? -13.246 6.370 1.962 1.00 76.12 88 VAL A O 1
ATOM 722 N N . SER A 1 89 ? -12.636 8.510 1.733 1.00 82.06 89 SER A N 1
ATOM 723 C CA . SER A 1 89 ? -12.194 8.326 0.346 1.00 82.06 89 SER A CA 1
ATOM 724 C C . SER A 1 89 ? -10.790 7.714 0.268 1.00 82.06 89 SER A C 1
ATOM 726 O O . SER A 1 89 ? -9.901 8.064 1.050 1.00 82.06 89 SER A O 1
ATOM 728 N N . VAL A 1 90 ? -10.564 6.871 -0.746 1.00 86.25 90 VAL A N 1
ATOM 729 C CA . VAL A 1 90 ? -9.266 6.228 -1.031 1.00 86.25 90 VAL A CA 1
ATOM 730 C C . VAL A 1 90 ? -8.132 7.249 -1.114 1.00 86.25 90 VAL A C 1
ATOM 732 O O . VAL A 1 90 ? -7.069 7.065 -0.524 1.00 86.25 90 VAL A O 1
ATOM 735 N N . LYS A 1 91 ? -8.373 8.360 -1.820 1.00 82.81 91 LYS A N 1
ATOM 736 C CA . LYS A 1 91 ? -7.380 9.419 -2.045 1.00 82.81 91 LYS A CA 1
ATOM 737 C C . LYS A 1 91 ? -6.922 10.054 -0.736 1.00 82.81 91 LYS A C 1
ATOM 739 O O . LYS A 1 91 ? -5.728 10.271 -0.551 1.00 82.81 91 LYS A O 1
ATOM 744 N N . VAL A 1 92 ? -7.858 10.314 0.178 1.00 81.50 92 VAL A N 1
ATOM 745 C CA . VAL A 1 92 ? -7.541 10.886 1.491 1.00 81.50 92 VAL A CA 1
ATOM 746 C C . VAL A 1 92 ? -6.759 9.881 2.335 1.00 81.50 92 VAL A C 1
ATOM 748 O O . VAL A 1 92 ? -5.716 10.238 2.875 1.00 81.50 92 VAL A O 1
ATOM 751 N N . ALA A 1 93 ? -7.186 8.617 2.383 1.00 87.00 93 ALA A N 1
ATOM 752 C CA . ALA A 1 93 ? -6.459 7.575 3.110 1.00 87.00 93 ALA A CA 1
ATOM 753 C C . ALA A 1 93 ? -5.009 7.422 2.603 1.00 87.00 93 ALA A C 1
ATOM 755 O O . ALA A 1 93 ? -4.066 7.396 3.396 1.00 87.00 93 ALA A O 1
ATOM 756 N N . CYS A 1 94 ? -4.815 7.420 1.279 1.00 86.94 94 CYS A N 1
ATOM 757 C CA . CYS A 1 94 ? -3.492 7.347 0.658 1.00 86.94 94 CYS A CA 1
ATOM 758 C C . CYS A 1 94 ? -2.641 8.597 0.926 1.00 86.94 94 CYS A C 1
ATOM 760 O O . CYS A 1 94 ? -1.435 8.474 1.132 1.00 86.94 94 CYS A O 1
ATOM 762 N N . LEU A 1 95 ? -3.238 9.794 0.956 1.00 84.69 95 LEU A N 1
ATOM 763 C CA . LEU A 1 95 ? -2.532 11.034 1.292 1.00 84.69 95 LEU A CA 1
ATOM 764 C C . LEU A 1 95 ? -1.925 10.961 2.698 1.00 84.69 95 LEU A C 1
ATOM 766 O O . LEU A 1 95 ? -0.732 11.223 2.865 1.00 84.69 95 LEU A O 1
ATOM 770 N N . TYR A 1 96 ? -2.725 10.562 3.691 1.00 84.50 96 TYR A N 1
ATOM 771 C CA . TYR A 1 96 ? -2.244 10.397 5.062 1.00 84.50 96 TYR A CA 1
ATOM 772 C C . TYR A 1 96 ? -1.170 9.314 5.144 1.00 84.50 96 TYR A C 1
ATOM 774 O O . TYR A 1 96 ? -0.096 9.571 5.683 1.00 84.50 96 TYR A O 1
ATOM 782 N N . ALA A 1 97 ? -1.397 8.154 4.521 1.00 87.25 97 ALA A N 1
ATOM 783 C CA . ALA A 1 97 ? -0.418 7.071 4.475 1.00 87.25 97 ALA A CA 1
ATOM 784 C C . ALA A 1 97 ? 0.916 7.509 3.855 1.00 87.25 97 ALA A C 1
ATOM 786 O O . ALA A 1 97 ? 1.987 7.169 4.354 1.00 87.25 97 ALA A O 1
ATOM 787 N N . ASN A 1 98 ? 0.875 8.303 2.787 1.00 87.56 98 ASN A N 1
ATOM 788 C CA . ASN A 1 98 ? 2.080 8.777 2.122 1.00 87.56 98 ASN A CA 1
ATOM 789 C C . ASN A 1 98 ? 2.882 9.772 2.953 1.00 87.56 98 ASN A C 1
ATOM 791 O O . ASN A 1 98 ? 4.109 9.772 2.836 1.00 87.56 98 ASN A O 1
ATOM 795 N N . ARG A 1 99 ? 2.193 10.587 3.757 1.00 81.69 99 ARG A N 1
ATOM 796 C CA . ARG A 1 99 ? 2.787 11.633 4.589 1.00 81.69 99 ARG A CA 1
ATOM 797 C C . ARG A 1 99 ? 3.317 11.104 5.921 1.00 81.69 99 ARG A C 1
ATOM 799 O O . ARG A 1 99 ? 4.303 11.643 6.408 1.00 81.69 99 ARG A O 1
ATOM 806 N N . SER A 1 100 ? 2.677 10.090 6.507 1.00 84.31 100 SER A N 1
ATOM 807 C CA . SER A 1 100 ? 2.980 9.643 7.873 1.00 84.31 100 SER A CA 1
ATOM 808 C C . SER A 1 100 ? 3.693 8.292 7.965 1.00 84.31 100 SER A C 1
ATOM 810 O O . SER A 1 100 ? 4.436 8.076 8.924 1.00 84.31 100 SER A O 1
ATOM 812 N N . LEU A 1 101 ? 3.510 7.383 6.998 1.00 82.94 101 LEU A N 1
ATOM 813 C CA . LEU A 1 101 ? 4.098 6.039 7.048 1.00 82.94 101 LEU A CA 1
ATOM 814 C C . LEU A 1 101 ? 5.476 5.987 6.377 1.00 82.94 101 LEU A C 1
ATOM 816 O O . LEU A 1 101 ? 5.688 6.533 5.291 1.00 82.94 101 LEU A O 1
ATOM 820 N N . SER A 1 102 ? 6.401 5.247 6.993 1.00 81.38 102 SER A N 1
ATOM 821 C CA . SER A 1 102 ? 7.673 4.871 6.371 1.00 81.38 102 SER A CA 1
ATOM 822 C C . SER A 1 102 ? 7.449 3.918 5.192 1.00 81.38 102 SER A C 1
ATOM 824 O O . SER A 1 102 ? 6.403 3.279 5.082 1.00 81.38 102 SER A O 1
ATOM 826 N N . TYR A 1 103 ? 8.448 3.772 4.319 1.00 76.25 103 TYR A N 1
ATOM 827 C CA . TYR A 1 103 ? 8.378 2.830 3.196 1.00 76.25 103 TYR A CA 1
ATOM 828 C C . TYR A 1 103 ? 8.069 1.393 3.650 1.00 76.25 103 TYR A C 1
ATOM 830 O O . TYR A 1 103 ? 7.186 0.739 3.102 1.00 76.25 103 TYR A O 1
ATOM 838 N N . HIS A 1 104 ? 8.733 0.944 4.718 1.00 77.38 104 HIS A N 1
ATOM 839 C CA . HIS A 1 104 ? 8.484 -0.358 5.334 1.00 77.38 104 HIS A CA 1
ATOM 840 C C . HIS A 1 104 ? 7.031 -0.501 5.807 1.00 77.38 104 HIS A C 1
ATOM 842 O O . HIS A 1 104 ? 6.369 -1.497 5.522 1.00 77.38 104 HIS A O 1
ATOM 848 N N . ASN A 1 105 ? 6.494 0.525 6.470 1.00 84.56 105 ASN A N 1
ATOM 849 C CA . ASN A 1 105 ? 5.118 0.488 6.956 1.00 84.56 105 ASN A CA 1
ATOM 850 C C . ASN A 1 105 ? 4.105 0.529 5.805 1.00 84.56 105 ASN A C 1
ATOM 852 O O . ASN A 1 105 ? 3.047 -0.076 5.935 1.00 84.56 105 ASN A O 1
ATOM 856 N N . LYS A 1 106 ? 4.434 1.155 4.663 1.00 87.44 106 LYS A N 1
ATOM 857 C CA . LYS A 1 106 ? 3.620 1.108 3.432 1.00 87.44 106 LYS A CA 1
ATOM 858 C C . LYS A 1 106 ? 3.560 -0.298 2.827 1.00 87.44 106 LYS A C 1
ATOM 860 O O . LYS A 1 106 ? 2.491 -0.726 2.403 1.00 87.44 106 LYS A O 1
ATOM 865 N N . ILE A 1 107 ? 4.672 -1.032 2.819 1.00 81.81 107 ILE A N 1
ATOM 866 C CA . ILE A 1 107 ? 4.709 -2.449 2.410 1.00 81.81 107 ILE A CA 1
ATOM 867 C C . ILE A 1 107 ? 3.862 -3.288 3.374 1.00 81.81 107 ILE A C 1
ATOM 869 O O . ILE A 1 107 ? 2.975 -4.028 2.953 1.00 81.81 107 ILE A O 1
ATOM 873 N N . SER A 1 108 ? 4.092 -3.120 4.676 1.00 84.12 108 SER A N 1
ATOM 874 C CA . SER A 1 108 ? 3.400 -3.860 5.733 1.00 84.12 108 SER A CA 1
ATOM 875 C C . SER A 1 108 ? 1.877 -3.646 5.695 1.00 84.12 108 SER A C 1
ATOM 877 O O . SER A 1 108 ? 1.120 -4.617 5.698 1.00 84.12 108 SER A O 1
ATOM 879 N N . ILE A 1 109 ? 1.411 -2.394 5.572 1.00 89.69 109 ILE A N 1
ATOM 880 C CA . ILE A 1 109 ? -0.025 -2.098 5.454 1.00 89.69 109 ILE A CA 1
ATOM 881 C C . ILE A 1 109 ? -0.599 -2.627 4.141 1.00 89.69 109 ILE A C 1
ATOM 883 O O . ILE A 1 109 ? -1.689 -3.178 4.144 1.00 89.69 109 ILE A O 1
ATOM 887 N N . THR A 1 110 ? 0.140 -2.541 3.032 1.00 88.62 110 THR A N 1
ATOM 888 C CA . THR A 1 110 ? -0.307 -3.093 1.746 1.00 88.62 110 THR A CA 1
ATOM 889 C C . THR A 1 110 ? -0.571 -4.591 1.860 1.00 88.62 110 THR A C 1
ATOM 891 O O . THR A 1 110 ? -1.654 -5.044 1.499 1.00 88.62 110 THR A O 1
ATOM 894 N N . SER A 1 111 ? 0.359 -5.346 2.455 1.00 85.62 111 SER A N 1
ATOM 895 C CA . SER A 1 111 ? 0.174 -6.776 2.731 1.00 85.62 111 SER A CA 1
ATOM 896 C C . SER A 1 111 ? -1.094 -7.048 3.550 1.00 85.62 111 SER A C 1
ATOM 898 O O . SER A 1 111 ? -1.870 -7.943 3.212 1.00 85.62 111 SER A O 1
ATOM 900 N N . LEU A 1 112 ? -1.352 -6.247 4.592 1.00 90.25 112 LEU A N 1
ATOM 901 C CA . LEU A 1 112 ? -2.579 -6.355 5.382 1.00 90.25 112 LEU A CA 1
ATOM 902 C C . LEU A 1 112 ? -3.836 -6.156 4.524 1.00 90.25 112 LEU A C 1
ATOM 904 O O . LEU A 1 112 ? -4.776 -6.936 4.652 1.00 90.25 112 LEU A O 1
ATOM 908 N N . LEU A 1 113 ? -3.866 -5.151 3.646 1.00 90.81 113 LEU A N 1
ATOM 909 C CA . LEU A 1 113 ? -5.040 -4.861 2.816 1.00 90.81 113 LEU A CA 1
ATOM 910 C C . LEU A 1 113 ? -5.392 -6.023 1.879 1.00 90.81 113 LEU A C 1
ATOM 912 O O . LEU A 1 113 ? -6.568 -6.353 1.738 1.00 90.81 113 LEU A O 1
ATOM 916 N N . PHE A 1 114 ? -4.389 -6.688 1.300 1.00 87.19 114 PHE A N 1
ATOM 917 C CA . PHE A 1 114 ? -4.602 -7.897 0.495 1.00 87.19 114 PHE A CA 1
ATOM 918 C C . PHE A 1 114 ? -5.190 -9.045 1.318 1.00 87.19 114 PHE A C 1
ATOM 920 O O . PHE A 1 114 ? -6.131 -9.710 0.880 1.00 87.19 114 PHE A O 1
ATOM 927 N N . ARG A 1 115 ? -4.685 -9.251 2.541 1.00 84.56 115 ARG A N 1
ATOM 928 C CA . ARG A 1 115 ? -5.220 -10.269 3.459 1.00 84.56 115 ARG A CA 1
ATOM 929 C C . ARG A 1 115 ? -6.667 -9.981 3.847 1.00 84.56 115 ARG A C 1
ATOM 931 O O . ARG A 1 115 ? -7.460 -10.912 3.913 1.00 84.56 115 ARG A O 1
ATOM 938 N N . LEU A 1 116 ? -7.007 -8.713 4.090 1.00 87.06 116 LEU A N 1
ATOM 939 C CA . LEU A 1 116 ? -8.376 -8.302 4.408 1.00 87.06 116 LEU A CA 1
ATOM 940 C C . LEU A 1 116 ? -9.325 -8.593 3.251 1.00 87.06 116 LEU A C 1
ATOM 942 O O . LEU A 1 116 ? -10.334 -9.255 3.458 1.00 87.06 116 LEU A O 1
ATOM 946 N N . ALA A 1 117 ? -8.960 -8.186 2.036 1.00 84.69 117 ALA A N 1
ATOM 947 C CA . ALA A 1 117 ? -9.790 -8.439 0.865 1.00 84.69 117 ALA A CA 1
ATOM 948 C C . ALA A 1 117 ? -9.991 -9.944 0.597 1.00 84.69 117 ALA A C 1
ATOM 950 O O . ALA A 1 117 ? -11.033 -10.359 0.109 1.00 84.69 117 ALA A O 1
ATOM 951 N N . SER A 1 118 ? -9.016 -10.782 0.957 1.00 79.88 118 SER A N 1
ATOM 952 C CA . SER A 1 118 ? -9.084 -12.239 0.750 1.00 79.88 118 SER A CA 1
ATOM 953 C C . SER A 1 118 ? -9.822 -12.993 1.864 1.00 79.88 118 SER A C 1
ATOM 955 O O . SER A 1 118 ? -10.068 -14.193 1.743 1.00 79.88 118 SER A O 1
ATOM 957 N N . ALA A 1 119 ? -10.171 -12.328 2.970 1.00 80.44 119 ALA A N 1
ATOM 958 C CA . ALA A 1 119 ? -10.619 -12.978 4.204 1.00 80.44 119 ALA A CA 1
ATOM 959 C C . ALA A 1 119 ? -11.930 -13.774 4.064 1.00 80.44 119 ALA A C 1
ATOM 961 O O . ALA A 1 119 ? -12.183 -14.709 4.834 1.00 80.44 119 ALA A O 1
ATOM 962 N N . ASN A 1 120 ? -12.765 -13.405 3.090 1.00 74.06 120 ASN A N 1
ATOM 963 C CA . ASN A 1 120 ? -14.107 -13.952 2.901 1.00 74.06 120 ASN A CA 1
ATOM 964 C C . ASN A 1 120 ? -14.194 -15.023 1.794 1.00 74.06 120 ASN A C 1
ATOM 966 O O . ASN A 1 120 ? -15.294 -15.350 1.360 1.00 74.06 120 ASN A O 1
ATOM 970 N N . GLY A 1 121 ? -13.068 -15.627 1.391 1.00 65.00 121 GLY A N 1
ATOM 971 C CA . GLY A 1 121 ? -13.046 -16.738 0.422 1.00 65.00 121 GLY A CA 1
ATOM 972 C C . GLY A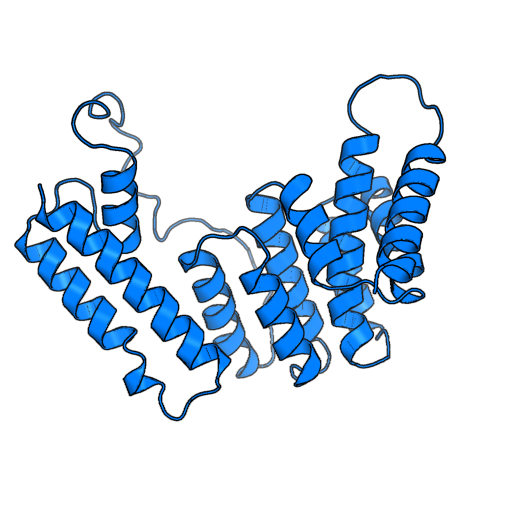 1 121 ? -12.956 -16.302 -1.044 1.00 65.00 121 GLY A C 1
ATOM 973 O O . GLY A 1 121 ? -13.289 -17.072 -1.938 1.00 65.00 121 GLY A O 1
ATOM 974 N N . GLY A 1 122 ? -12.526 -15.062 -1.280 1.00 65.81 122 GLY A N 1
ATOM 975 C CA . GLY A 1 122 ? -12.336 -14.456 -2.595 1.00 65.81 122 GLY A CA 1
ATOM 976 C C . GLY A 1 122 ? -12.419 -12.935 -2.495 1.00 65.81 122 GLY A C 1
ATOM 977 O O . GLY A 1 122 ? -13.085 -12.419 -1.600 1.00 65.81 122 GLY A O 1
ATOM 978 N N . ILE A 1 123 ? -11.743 -12.216 -3.394 1.00 70.94 123 ILE A N 1
ATOM 979 C CA . ILE A 1 123 ? -11.814 -10.751 -3.434 1.00 70.94 123 ILE A CA 1
ATOM 980 C C . ILE A 1 123 ? -13.049 -10.324 -4.225 1.00 70.94 123 ILE A C 1
ATOM 982 O O . ILE A 1 123 ? -13.174 -10.630 -5.414 1.00 70.94 123 ILE A O 1
ATOM 986 N N . GLY A 1 124 ? -13.933 -9.557 -3.587 1.00 70.62 124 GLY A N 1
ATOM 987 C CA . GLY A 1 124 ? -15.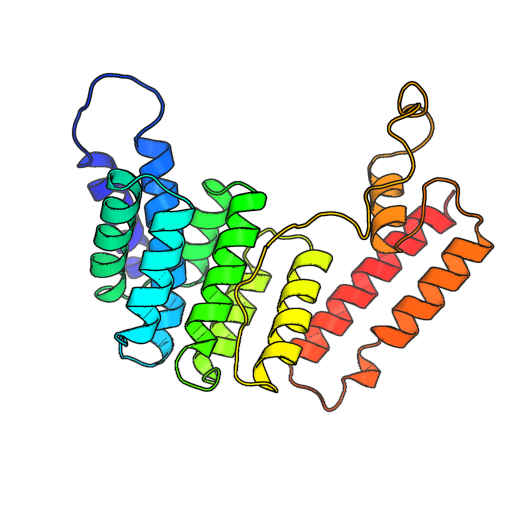048 -8.915 -4.275 1.00 70.62 124 GLY A CA 1
ATOM 988 C C . GLY A 1 124 ? -14.554 -7.936 -5.347 1.00 70.62 124 GLY A C 1
ATOM 989 O O . GLY A 1 124 ? -13.534 -7.265 -5.179 1.00 70.62 124 GLY A O 1
ATOM 990 N N . LYS A 1 125 ? -15.291 -7.792 -6.457 1.00 75.56 125 LYS A N 1
ATOM 991 C CA . LYS A 1 125 ? -14.919 -6.872 -7.552 1.00 75.56 125 LYS A CA 1
ATOM 992 C C . LYS A 1 125 ? -14.591 -5.464 -7.027 1.00 75.56 125 LYS A C 1
ATOM 994 O O . LYS A 1 125 ? -13.533 -4.924 -7.343 1.00 75.56 125 LYS A O 1
ATOM 999 N N . THR A 1 126 ? -15.428 -4.934 -6.138 1.00 79.81 126 THR A N 1
ATOM 1000 C CA . THR A 1 126 ? -15.239 -3.628 -5.490 1.00 79.81 126 THR A CA 1
ATOM 1001 C C . THR A 1 126 ? -13.931 -3.548 -4.696 1.00 79.81 126 THR A C 1
ATOM 1003 O O . THR A 1 126 ? -13.181 -2.585 -4.834 1.00 79.81 126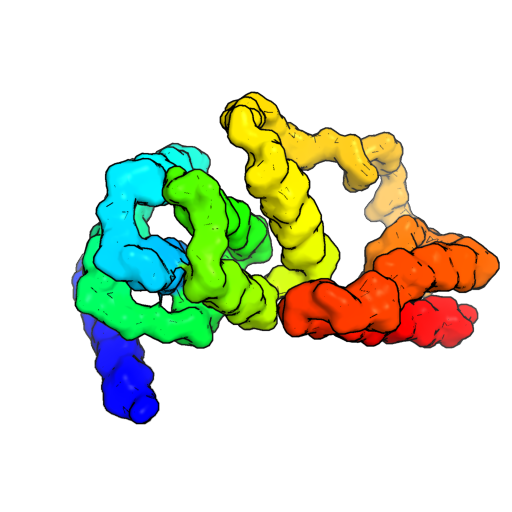 THR A O 1
ATOM 1006 N N . GLN A 1 127 ? -13.603 -4.568 -3.899 1.00 85.69 127 GLN A N 1
ATOM 1007 C CA . GLN A 1 127 ? -12.353 -4.614 -3.134 1.00 85.69 127 GLN A CA 1
ATOM 1008 C C . GLN A 1 127 ? -11.124 -4.661 -4.045 1.00 85.69 127 GLN A C 1
ATOM 1010 O O . GLN A 1 127 ? -10.136 -3.982 -3.771 1.00 85.69 127 GLN A O 1
ATOM 1015 N N . SER A 1 128 ? -11.191 -5.408 -5.153 1.00 82.25 128 SER A N 1
ATOM 1016 C CA . SER A 1 128 ? -10.097 -5.469 -6.131 1.00 82.25 128 SER A CA 1
ATOM 1017 C C . SER A 1 128 ? -9.841 -4.108 -6.788 1.00 82.25 128 SER A C 1
ATOM 1019 O O . SER A 1 128 ? -8.691 -3.690 -6.939 1.00 82.25 128 SER A O 1
ATOM 1021 N N . GLU A 1 129 ? -10.909 -3.373 -7.110 1.00 81.44 129 GLU A N 1
ATOM 1022 C CA . GLU A 1 129 ? -10.829 -2.028 -7.677 1.00 81.44 129 GLU A CA 1
ATOM 1023 C C . GLU A 1 129 ? -10.236 -1.040 -6.667 1.00 81.44 129 GLU A C 1
ATOM 1025 O O . GLU A 1 129 ? -9.354 -0.251 -7.018 1.00 81.44 129 GLU A O 1
ATOM 1030 N N . LEU A 1 130 ? -10.657 -1.116 -5.401 1.00 88.31 130 LEU A N 1
ATOM 1031 C CA . LEU A 1 130 ? -10.128 -0.281 -4.323 1.00 88.31 130 LEU A CA 1
ATOM 1032 C C . LEU A 1 130 ? -8.658 -0.587 -4.024 1.00 88.31 130 LEU A C 1
ATOM 1034 O O . LEU A 1 130 ? -7.871 0.349 -3.901 1.00 88.31 130 LEU A O 1
ATOM 1038 N N . LEU A 1 131 ? -8.255 -1.862 -3.974 1.00 89.38 131 LEU A N 1
ATOM 1039 C CA . LEU A 1 131 ? -6.850 -2.258 -3.835 1.00 89.38 131 LEU A CA 1
ATOM 1040 C C . LEU A 1 131 ? -6.010 -1.699 -4.981 1.00 89.38 131 LEU A C 1
ATOM 1042 O O . LEU A 1 131 ? -4.991 -1.065 -4.729 1.00 89.38 131 LEU A O 1
ATOM 1046 N N . SER A 1 132 ? -6.467 -1.851 -6.225 1.00 85.62 132 SER A N 1
ATOM 1047 C CA . SER A 1 132 ? -5.810 -1.265 -7.398 1.00 85.62 132 SER A CA 1
ATOM 1048 C C . SER A 1 132 ? -5.619 0.249 -7.244 1.00 85.62 132 SER A C 1
ATOM 1050 O O . SER A 1 132 ? -4.525 0.766 -7.480 1.00 85.62 132 SER A O 1
ATOM 1052 N N . GLN A 1 133 ? -6.656 0.972 -6.810 1.00 86.25 133 GLN A N 1
ATOM 1053 C CA . GLN A 1 133 ? -6.563 2.416 -6.578 1.00 86.25 133 GLN A CA 1
ATOM 1054 C C . GLN A 1 133 ? -5.576 2.756 -5.455 1.00 86.25 133 GLN A C 1
ATOM 1056 O O . GLN A 1 133 ? -4.759 3.663 -5.616 1.00 86.25 133 GLN A O 1
ATOM 1061 N N . ILE A 1 134 ? -5.606 2.019 -4.341 1.00 90.88 134 ILE A N 1
ATOM 1062 C CA . ILE A 1 134 ? -4.652 2.198 -3.241 1.00 90.88 134 ILE A CA 1
ATOM 1063 C C . ILE A 1 134 ? -3.231 1.960 -3.746 1.00 90.88 134 ILE A C 1
ATOM 1065 O O . ILE A 1 134 ? -2.370 2.799 -3.513 1.00 90.88 134 ILE A O 1
ATOM 1069 N N . MET A 1 135 ? -2.984 0.894 -4.509 1.00 86.94 135 MET A N 1
ATOM 1070 C CA . MET A 1 135 ? -1.663 0.582 -5.057 1.00 86.94 135 MET A CA 1
ATOM 1071 C C . MET A 1 135 ? -1.138 1.655 -6.012 1.00 86.94 135 MET A C 1
ATOM 1073 O O . MET A 1 135 ? 0.062 1.933 -6.055 1.00 86.94 135 MET A O 1
ATOM 1077 N N . GLN A 1 136 ? -2.021 2.289 -6.777 1.00 83.19 136 GLN A N 1
ATOM 1078 C CA . GLN A 1 136 ? -1.640 3.382 -7.669 1.00 83.19 136 GLN A CA 1
ATOM 1079 C C . GLN A 1 136 ? -1.282 4.663 -6.913 1.00 83.19 136 GLN A C 1
ATOM 1081 O O . GLN A 1 136 ? -0.432 5.422 -7.375 1.00 83.19 136 GLN A O 1
ATOM 1086 N N . HIS A 1 137 ? -1.918 4.906 -5.768 1.00 84.75 137 HIS A N 1
ATOM 1087 C CA . HIS A 1 137 ? -1.763 6.144 -5.008 1.00 84.75 137 HIS A CA 1
ATOM 1088 C C . HIS A 1 137 ? -0.813 6.031 -3.815 1.00 84.75 137 HIS A C 1
ATOM 1090 O O . HIS A 1 137 ? -0.312 7.053 -3.343 1.00 84.75 137 HIS A O 1
ATOM 1096 N N . ILE A 1 138 ? -0.537 4.826 -3.325 1.00 84.75 138 ILE A N 1
ATOM 1097 C CA . ILE A 1 138 ? 0.471 4.584 -2.301 1.00 84.75 138 ILE A CA 1
ATOM 1098 C C . ILE A 1 138 ? 1.850 4.665 -2.962 1.00 84.75 138 ILE A C 1
ATOM 1100 O O . ILE A 1 138 ? 2.108 4.040 -3.989 1.00 84.75 138 ILE A O 1
ATOM 1104 N N . ASN A 1 139 ? 2.735 5.493 -2.408 1.00 84.19 139 ASN A N 1
ATOM 1105 C CA . ASN A 1 139 ? 4.049 5.786 -2.980 1.00 84.19 139 ASN A CA 1
ATOM 1106 C C . ASN A 1 139 ? 5.026 4.618 -2.739 1.00 84.19 139 ASN A C 1
ATOM 1108 O O . ASN A 1 139 ? 5.945 4.716 -1.921 1.00 84.19 139 ASN A O 1
ATOM 1112 N N . LEU A 1 140 ? 4.750 3.493 -3.398 1.00 78.38 140 LEU A N 1
ATOM 1113 C CA . LEU A 1 140 ? 5.565 2.286 -3.460 1.00 78.38 140 LEU A CA 1
ATOM 1114 C C . LEU A 1 140 ? 6.195 2.157 -4.846 1.00 78.38 140 LEU A C 1
ATOM 1116 O O . LEU A 1 140 ? 5.632 2.603 -5.847 1.00 78.38 140 LEU A O 1
ATOM 1120 N N . ARG A 1 141 ? 7.367 1.520 -4.906 1.00 75.88 141 ARG A N 1
ATOM 1121 C CA . ARG A 1 141 ? 8.031 1.226 -6.180 1.00 75.88 141 ARG A CA 1
ATOM 1122 C C . ARG A 1 141 ? 7.200 0.247 -6.986 1.00 75.88 141 ARG A C 1
ATOM 1124 O O . ARG A 1 141 ? 6.598 -0.659 -6.415 1.00 75.88 141 ARG A O 1
ATOM 1131 N N . PHE A 1 142 ? 7.229 0.384 -8.309 1.00 72.69 142 PHE A N 1
ATOM 1132 C CA . PHE A 1 142 ? 6.483 -0.492 -9.206 1.00 72.69 142 PHE A CA 1
ATOM 1133 C C . PHE A 1 142 ? 6.755 -1.978 -8.926 1.00 72.69 142 PHE A C 1
ATOM 1135 O O . PHE A 1 142 ? 5.808 -2.749 -8.819 1.00 72.69 142 PHE A O 1
ATOM 1142 N N . THR A 1 143 ? 8.025 -2.351 -8.736 1.00 68.50 143 THR A N 1
ATOM 1143 C CA . THR A 1 143 ? 8.461 -3.725 -8.422 1.00 68.50 143 THR A CA 1
ATOM 1144 C C . THR A 1 143 ? 7.743 -4.321 -7.221 1.00 68.50 143 THR A C 1
ATOM 1146 O O . THR A 1 143 ? 7.338 -5.475 -7.251 1.00 68.50 143 THR A O 1
ATOM 1149 N N . ASP A 1 144 ? 7.553 -3.524 -6.174 1.00 75.25 144 ASP A N 1
ATOM 1150 C CA . ASP A 1 144 ? 6.980 -4.008 -4.923 1.00 75.25 144 ASP A CA 1
ATOM 1151 C C . ASP A 1 144 ? 5.470 -4.171 -5.083 1.00 75.25 144 ASP A C 1
ATOM 1153 O O . ASP A 1 144 ? 4.896 -5.147 -4.610 1.00 75.25 144 ASP A O 1
ATOM 1157 N N . ARG A 1 145 ? 4.828 -3.255 -5.819 1.00 78.50 145 ARG A N 1
ATOM 1158 C CA . ARG A 1 145 ? 3.405 -3.371 -6.169 1.00 78.50 145 ARG A CA 1
ATOM 1159 C C . ARG A 1 145 ? 3.130 -4.615 -7.009 1.00 78.50 145 ARG A C 1
ATOM 1161 O O . ARG A 1 145 ? 2.143 -5.302 -6.768 1.00 78.50 145 ARG A O 1
ATOM 1168 N N . ASP A 1 146 ? 4.002 -4.888 -7.974 1.00 71.38 146 ASP A N 1
ATOM 1169 C CA . ASP A 1 146 ? 3.907 -6.057 -8.845 1.00 71.38 146 ASP A CA 1
ATOM 1170 C C . ASP A 1 146 ? 4.109 -7.356 -8.055 1.00 71.38 146 ASP A C 1
ATOM 1172 O O . ASP A 1 146 ? 3.283 -8.260 -8.140 1.00 71.38 146 ASP A O 1
ATOM 1176 N N . LEU A 1 147 ? 5.114 -7.404 -7.174 1.00 73.25 147 LEU A N 1
ATOM 1177 C CA . LEU A 1 147 ? 5.332 -8.540 -6.277 1.00 73.25 147 LEU A CA 1
ATOM 1178 C C . LEU A 1 147 ? 4.113 -8.819 -5.389 1.00 73.25 147 LEU A C 1
ATOM 1180 O O . LEU A 1 147 ? 3.744 -9.978 -5.206 1.00 73.25 147 LEU A O 1
ATOM 1184 N N . PHE A 1 148 ? 3.469 -7.779 -4.850 1.00 79.19 148 PHE A N 1
ATOM 1185 C CA . PHE A 1 148 ? 2.234 -7.950 -4.085 1.00 79.19 148 PHE A CA 1
ATOM 1186 C C . PHE A 1 148 ? 1.127 -8.569 -4.925 1.00 79.19 148 PHE A C 1
ATOM 1188 O O . PHE A 1 148 ? 0.455 -9.477 -4.447 1.00 79.19 148 PHE A O 1
ATOM 1195 N N . TRP A 1 149 ? 0.954 -8.113 -6.165 1.00 76.50 149 TRP A N 1
ATOM 1196 C CA . TRP A 1 149 ? -0.075 -8.640 -7.052 1.00 76.50 149 TRP A CA 1
ATOM 1197 C C . TRP A 1 149 ? 0.202 -10.084 -7.477 1.00 76.50 149 TRP A C 1
ATOM 1199 O O . TRP A 1 149 ? -0.732 -10.877 -7.535 1.00 76.50 149 TRP A O 1
ATOM 1209 N N . GLN A 1 150 ? 1.466 -10.436 -7.724 1.00 67.50 150 GLN A N 1
ATOM 1210 C CA . GLN A 1 150 ? 1.894 -11.801 -8.047 1.00 67.50 150 GLN A CA 1
ATOM 1211 C C . GLN A 1 150 ? 1.681 -12.738 -6.860 1.00 67.50 150 GLN A C 1
ATOM 1213 O O . GLN A 1 150 ? 0.923 -13.696 -6.960 1.00 67.50 150 GLN A O 1
ATOM 1218 N N . THR A 1 151 ? 2.251 -12.382 -5.704 1.00 71.00 151 THR A N 1
ATOM 1219 C CA . THR A 1 151 ? 2.087 -13.146 -4.461 1.00 71.00 151 THR A CA 1
ATOM 1220 C C . THR A 1 151 ? 0.605 -13.330 -4.153 1.00 71.00 151 THR A C 1
ATOM 1222 O O . THR A 1 151 ? 0.168 -14.415 -3.796 1.00 71.00 151 THR A O 1
ATOM 1225 N N . PHE A 1 152 ? -0.199 -12.283 -4.315 1.00 69.56 152 PHE A N 1
ATOM 1226 C CA . PHE A 1 152 ? -1.634 -12.365 -4.107 1.00 69.56 152 PHE A CA 1
ATOM 1227 C C . PHE A 1 152 ? -2.336 -13.286 -5.120 1.00 69.56 152 PHE A C 1
ATOM 1229 O O . PHE A 1 152 ? -3.105 -14.147 -4.704 1.00 69.56 152 PHE A O 1
ATOM 1236 N N . ALA A 1 153 ? -2.072 -13.134 -6.421 1.00 61.91 153 ALA A N 1
ATOM 1237 C CA . ALA A 1 153 ? -2.696 -13.946 -7.466 1.00 61.91 153 ALA A CA 1
ATOM 1238 C C . ALA A 1 153 ? -2.414 -15.445 -7.287 1.00 61.91 153 ALA A C 1
ATOM 1240 O O . ALA A 1 153 ? -3.307 -16.257 -7.516 1.00 61.91 153 ALA A O 1
ATOM 1241 N N . ASP A 1 154 ? -1.214 -15.789 -6.821 1.00 57.75 154 ASP A N 1
ATOM 1242 C CA . ASP A 1 154 ? -0.826 -17.170 -6.540 1.00 57.75 154 ASP A CA 1
ATOM 1243 C C . ASP A 1 154 ? -1.559 -17.726 -5.302 1.00 57.75 154 ASP A C 1
ATOM 1245 O O . ASP A 1 154 ? -1.995 -18.873 -5.298 1.00 57.75 154 ASP A O 1
ATOM 1249 N N . ASN A 1 155 ? -1.791 -16.896 -4.276 1.00 53.88 155 ASN A N 1
ATOM 1250 C CA . ASN A 1 155 ? -2.454 -17.294 -3.025 1.00 53.88 155 ASN A CA 1
ATOM 1251 C C . ASN A 1 155 ? -3.995 -17.350 -3.087 1.00 53.88 155 ASN A C 1
ATOM 1253 O O . ASN A 1 155 ? -4.620 -17.830 -2.145 1.00 53.88 155 ASN A O 1
ATOM 1257 N N . VAL A 1 156 ? -4.634 -16.870 -4.160 1.00 53.69 156 VAL A N 1
ATOM 1258 C CA . VAL A 1 156 ? -6.089 -17.051 -4.375 1.00 53.69 156 VAL A CA 1
ATOM 1259 C C . VAL A 1 156 ? -6.419 -18.474 -4.835 1.00 53.69 156 VAL A C 1
ATOM 1261 O O . VAL A 1 156 ? -7.546 -18.925 -4.641 1.00 53.69 156 VAL A O 1
ATOM 1264 N N . ASN A 1 157 ? -5.452 -19.186 -5.421 1.00 47.09 157 ASN A N 1
ATOM 1265 C CA . ASN A 1 157 ? -5.684 -20.518 -5.976 1.00 47.09 157 ASN A CA 1
ATOM 1266 C C . ASN A 1 157 ? -5.558 -21.649 -4.946 1.00 47.09 157 ASN A C 1
ATOM 1268 O O . ASN A 1 157 ? -6.218 -22.667 -5.127 1.00 47.09 157 ASN A O 1
ATOM 1272 N N . ASP A 1 158 ? -4.817 -21.460 -3.848 1.00 37.12 158 ASP A N 1
ATOM 1273 C CA . ASP A 1 158 ? -4.620 -22.495 -2.829 1.00 37.12 158 ASP A CA 1
ATOM 1274 C C . ASP A 1 158 ? -5.019 -22.004 -1.427 1.00 37.12 158 ASP A C 1
ATOM 1276 O O . ASP A 1 158 ? -4.382 -21.154 -0.802 1.00 37.12 158 ASP A O 1
ATOM 1280 N N . ASN A 1 159 ? -6.112 -22.575 -0.915 1.00 38.34 159 ASN A N 1
ATOM 1281 C CA . ASN A 1 159 ? -6.563 -22.417 0.465 1.00 38.34 159 ASN A CA 1
ATOM 1282 C C . ASN A 1 159 ? -5.584 -23.101 1.437 1.00 38.34 159 ASN A C 1
ATOM 1284 O O . ASN A 1 159 ? -5.706 -24.298 1.653 1.00 38.34 159 ASN A O 1
ATOM 1288 N N . GLU A 1 160 ? -4.658 -22.349 2.033 1.00 37.03 160 GLU A N 1
ATOM 1289 C CA . GLU A 1 160 ? -4.176 -22.451 3.429 1.00 37.03 160 GLU A CA 1
ATOM 1290 C C . GLU A 1 160 ? -2.848 -21.700 3.556 1.00 37.03 160 GLU A C 1
ATOM 1292 O O . GLU A 1 160 ? -1.780 -22.181 3.182 1.00 37.03 160 GLU A O 1
ATOM 1297 N N . PHE A 1 161 ? -2.895 -20.500 4.131 1.00 38.56 161 PHE A N 1
ATOM 1298 C CA . PHE A 1 161 ? -1.680 -19.746 4.410 1.00 38.56 161 PHE A CA 1
ATOM 1299 C C . PHE A 1 161 ? -0.997 -20.332 5.654 1.00 38.56 161 PHE A C 1
ATOM 1301 O O . PHE A 1 161 ? -1.397 -20.044 6.786 1.00 38.56 161 PHE A O 1
ATOM 1308 N N . LYS A 1 162 ? 0.047 -21.143 5.449 1.00 34.12 162 LYS A N 1
ATOM 1309 C CA . LYS A 1 162 ? 1.037 -21.444 6.491 1.00 34.12 162 LYS A CA 1
ATOM 1310 C C . LYS A 1 162 ? 1.810 -20.165 6.794 1.00 34.12 162 LYS A C 1
ATOM 1312 O O . LYS A 1 162 ? 2.661 -19.722 6.028 1.00 34.12 162 LYS A O 1
ATOM 1317 N N . GLU A 1 163 ? 1.460 -19.545 7.912 1.00 37.72 163 GLU A N 1
ATOM 1318 C CA . GLU A 1 163 ? 2.107 -18.359 8.469 1.00 37.72 163 GLU A CA 1
ATOM 1319 C C . GLU A 1 163 ? 3.388 -18.771 9.220 1.00 37.72 163 GLU A C 1
ATOM 1321 O O . GLU A 1 163 ? 3.560 -18.437 10.386 1.00 37.72 163 GLU A O 1
ATOM 1326 N N . ASP A 1 164 ? 4.293 -19.497 8.557 1.00 32.59 164 ASP A N 1
ATOM 1327 C CA . ASP A 1 164 ? 5.586 -19.873 9.127 1.00 32.59 164 ASP A CA 1
ATOM 1328 C C . ASP A 1 164 ? 6.685 -18.998 8.517 1.00 32.59 164 ASP A C 1
ATOM 1330 O O . ASP A 1 164 ? 7.046 -19.106 7.349 1.00 32.59 164 ASP A O 1
ATOM 1334 N N . GLN A 1 165 ? 7.209 -18.107 9.362 1.00 36.03 165 GLN A N 1
ATOM 1335 C CA . GLN A 1 165 ? 8.499 -17.444 9.202 1.00 36.03 165 GLN A CA 1
ATOM 1336 C C . GLN A 1 165 ? 8.608 -16.491 7.997 1.00 36.03 165 GLN A C 1
ATOM 1338 O O . GLN A 1 165 ? 9.197 -16.792 6.963 1.00 36.03 165 GLN A O 1
ATOM 1343 N N . TYR A 1 166 ? 8.163 -15.242 8.191 1.00 37.50 166 TYR A N 1
ATOM 1344 C CA . TYR A 1 166 ? 8.631 -14.106 7.384 1.00 37.50 166 TYR A CA 1
ATOM 1345 C C . TYR A 1 166 ? 10.096 -13.788 7.750 1.00 37.50 166 TYR A C 1
ATOM 1347 O O . TYR A 1 166 ? 10.412 -12.737 8.302 1.00 37.50 166 TYR A O 1
ATOM 1355 N N . ASN A 1 167 ? 10.984 -14.743 7.467 1.00 32.97 167 ASN A N 1
ATOM 1356 C CA . ASN A 1 167 ? 12.373 -14.490 7.138 1.00 32.97 167 ASN A CA 1
ATOM 1357 C C . ASN A 1 167 ? 12.355 -13.917 5.722 1.00 32.97 167 ASN A C 1
ATOM 1359 O O . ASN A 1 167 ? 12.340 -14.655 4.739 1.00 32.97 167 ASN A O 1
ATOM 1363 N N . HIS A 1 168 ? 12.337 -12.593 5.597 1.00 39.44 168 HIS A N 1
ATOM 1364 C CA . HIS A 1 168 ? 12.762 -11.975 4.347 1.00 39.44 168 HIS A CA 1
ATOM 1365 C C . HIS A 1 168 ? 14.291 -11.944 4.327 1.00 39.44 168 HIS A C 1
ATOM 1367 O O . HIS A 1 168 ? 14.896 -10.881 4.388 1.00 39.44 168 HIS A O 1
ATOM 1373 N N . ASP A 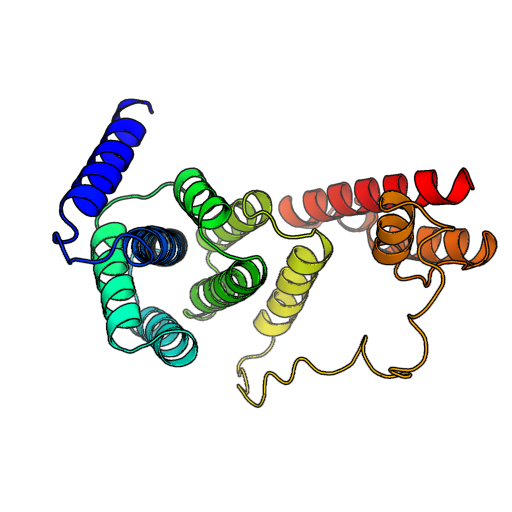1 169 ? 14.900 -13.128 4.270 1.00 29.45 169 ASP A N 1
ATOM 1374 C CA . ASP A 1 169 ? 16.323 -13.286 4.023 1.00 29.45 169 ASP A CA 1
ATOM 1375 C C . ASP A 1 169 ? 16.515 -14.099 2.736 1.00 29.45 169 ASP A C 1
ATOM 1377 O O . ASP A 1 169 ? 16.210 -15.285 2.655 1.00 29.45 169 ASP A O 1
ATOM 1381 N N . ASN A 1 170 ? 17.102 -13.419 1.748 1.00 36.69 170 ASN A N 1
ATOM 1382 C CA . ASN A 1 170 ? 17.976 -13.984 0.718 1.00 36.69 170 ASN A CA 1
ATOM 1383 C C . ASN A 1 170 ? 17.363 -14.607 -0.542 1.00 36.69 170 ASN A C 1
ATOM 1385 O O . ASN A 1 170 ? 17.583 -15.773 -0.856 1.00 36.69 170 ASN A O 1
ATOM 1389 N N . LYS A 1 171 ? 16.846 -13.734 -1.420 1.00 34.91 171 LYS A N 1
ATOM 1390 C CA . LYS A 1 171 ? 17.220 -13.825 -2.849 1.00 34.91 171 LYS A CA 1
ATOM 1391 C C . LYS A 1 171 ? 17.954 -12.603 -3.418 1.00 34.91 171 LYS A C 1
ATOM 1393 O O . LYS A 1 171 ? 18.305 -12.608 -4.588 1.00 34.91 171 LYS A O 1
ATOM 1398 N N . TYR A 1 172 ? 18.283 -11.625 -2.567 1.00 34.91 172 TYR A N 1
ATOM 1399 C CA . TYR A 1 172 ? 19.236 -10.546 -2.863 1.00 34.91 172 TYR A CA 1
ATOM 1400 C C . TYR A 1 172 ? 20.021 -10.119 -1.611 1.00 34.91 172 TYR A C 1
ATOM 1402 O O . TYR A 1 172 ? 20.096 -8.929 -1.313 1.00 34.91 172 TYR A O 1
ATOM 1410 N N . ARG A 1 173 ? 20.575 -11.067 -0.832 1.00 32.62 173 ARG A N 1
ATOM 1411 C CA . ARG A 1 173 ? 21.606 -10.723 0.168 1.00 32.62 173 ARG A CA 1
ATOM 1412 C C . ARG A 1 173 ? 22.454 -11.874 0.741 1.00 32.62 173 ARG A C 1
ATOM 1414 O O . ARG A 1 173 ? 22.645 -11.944 1.946 1.00 32.62 173 ARG A O 1
ATOM 1421 N N . ASN A 1 174 ? 23.118 -12.684 -0.089 1.00 30.81 174 ASN A N 1
ATOM 1422 C CA . ASN A 1 174 ? 24.473 -13.088 0.318 1.00 30.81 174 ASN A CA 1
ATOM 1423 C C . ASN A 1 174 ? 25.390 -13.432 -0.859 1.00 30.81 174 ASN A C 1
ATOM 1425 O O . ASN A 1 174 ? 25.438 -14.554 -1.350 1.00 30.81 174 ASN A O 1
ATOM 1429 N N . SER A 1 175 ? 26.183 -12.453 -1.264 1.00 32.19 175 SER A N 1
ATOM 1430 C CA . SER A 1 175 ? 27.615 -12.680 -1.414 1.00 32.19 175 SER A CA 1
ATOM 1431 C C . SER A 1 175 ? 28.295 -11.439 -0.853 1.00 32.19 175 SER A C 1
ATOM 1433 O O . SER A 1 175 ? 28.208 -10.357 -1.419 1.00 32.19 175 SER A O 1
ATOM 1435 N N . GLN A 1 176 ? 28.866 -11.613 0.335 1.00 40.69 176 GLN A N 1
ATOM 1436 C CA . GLN A 1 176 ? 29.788 -10.718 1.020 1.00 40.69 176 GLN A CA 1
ATOM 1437 C C . GLN A 1 176 ? 29.328 -9.273 1.303 1.00 40.69 176 GLN A C 1
ATOM 1439 O O . GLN A 1 176 ? 29.445 -8.353 0.497 1.00 40.69 176 GLN A O 1
ATOM 1444 N N . SER A 1 177 ? 29.099 -9.012 2.592 1.00 38.75 177 SER A N 1
ATOM 1445 C CA . SER A 1 177 ? 29.772 -7.875 3.227 1.00 38.75 177 SER A CA 1
ATOM 1446 C C . SER A 1 177 ? 31.292 -8.063 3.100 1.00 38.75 177 SER A C 1
ATOM 1448 O O . SER A 1 177 ? 31.961 -8.592 3.982 1.00 38.75 177 SER A O 1
ATOM 1450 N N . SER A 1 178 ? 31.837 -7.652 1.965 1.00 40.66 178 SER A N 1
ATOM 1451 C CA . SER A 1 178 ? 33.216 -7.211 1.810 1.00 40.66 178 SER A CA 1
ATOM 1452 C C . SER A 1 178 ? 33.219 -6.190 0.688 1.00 40.66 178 SER A C 1
ATOM 1454 O O . SER A 1 178 ? 32.799 -6.472 -0.428 1.00 40.66 178 SER A O 1
ATOM 1456 N N . SER A 1 179 ? 33.685 -4.985 1.013 1.00 34.06 179 SER A N 1
ATOM 1457 C CA . SER A 1 179 ? 34.008 -3.911 0.065 1.00 34.06 179 SER A CA 1
ATOM 1458 C C . SER A 1 179 ? 32.850 -3.274 -0.733 1.00 34.06 179 SER A C 1
ATOM 1460 O O . SER A 1 179 ? 32.906 -3.176 -1.948 1.00 34.06 179 SER A O 1
ATOM 1462 N N . TYR A 1 180 ? 31.891 -2.639 -0.044 1.00 32.47 180 TYR A N 1
ATOM 1463 C CA . TYR A 1 180 ? 31.368 -1.336 -0.516 1.00 32.47 180 TYR A CA 1
ATOM 1464 C C . TYR A 1 180 ? 31.997 -0.185 0.279 1.00 32.47 180 TYR A C 1
ATOM 1466 O O . TYR A 1 180 ? 31.361 0.790 0.667 1.00 32.47 180 TYR A O 1
ATOM 1474 N N . ARG A 1 181 ? 33.301 -0.305 0.527 1.00 39.31 181 ARG A N 1
ATOM 1475 C CA . ARG A 1 181 ? 34.184 0.854 0.546 1.00 39.31 181 ARG A CA 1
ATOM 1476 C C . ARG A 1 181 ? 34.719 0.964 -0.885 1.00 39.31 181 ARG A C 1
ATOM 1478 O O . ARG A 1 181 ? 35.283 0.003 -1.382 1.00 39.31 181 ARG A O 1
ATOM 1485 N N . THR A 1 182 ? 34.479 2.130 -1.491 1.00 43.06 182 THR A N 1
ATOM 1486 C CA . THR A 1 182 ? 35.037 2.658 -2.755 1.00 43.06 182 THR A CA 1
ATOM 1487 C C . THR A 1 182 ? 34.491 2.111 -4.088 1.00 43.06 182 THR A C 1
ATOM 1489 O O . THR A 1 182 ? 35.096 1.249 -4.707 1.00 43.06 182 THR A O 1
ATOM 1492 N N . ASN A 1 183 ? 33.379 2.686 -4.574 1.00 43.41 183 ASN A N 1
ATOM 1493 C CA . ASN A 1 183 ? 33.165 3.014 -6.007 1.00 43.41 183 ASN A CA 1
ATOM 1494 C C . ASN A 1 183 ? 31.953 3.949 -6.263 1.00 43.41 183 ASN A C 1
ATOM 1496 O O . ASN A 1 183 ? 31.492 4.094 -7.393 1.00 43.41 183 ASN A O 1
ATOM 1500 N N . SER A 1 184 ? 31.458 4.643 -5.227 1.00 46.09 184 SER A N 1
ATOM 1501 C CA . SER A 1 184 ? 30.339 5.605 -5.295 1.00 46.09 184 SER A CA 1
ATOM 1502 C C . SER A 1 184 ? 30.610 6.847 -6.170 1.00 46.09 184 SER A C 1
ATOM 1504 O O . SER A 1 184 ? 29.786 7.754 -6.203 1.00 46.09 184 SER A O 1
ATOM 1506 N N . SER A 1 185 ? 31.754 6.924 -6.853 1.00 55.03 185 SER A N 1
ATOM 1507 C CA . SER A 1 185 ? 32.174 8.069 -7.665 1.00 55.03 185 SER A CA 1
ATOM 1508 C C . SER A 1 185 ? 32.020 7.873 -9.179 1.00 55.03 185 SER A C 1
ATOM 1510 O O . SER A 1 185 ? 32.337 8.800 -9.916 1.00 55.03 185 SER A O 1
ATOM 1512 N N . ARG A 1 186 ? 31.569 6.701 -9.664 1.00 64.38 186 ARG A N 1
ATOM 1513 C CA . ARG A 1 186 ? 31.534 6.393 -11.114 1.00 64.38 186 ARG A CA 1
ATOM 1514 C C . ARG A 1 186 ? 30.148 6.354 -11.761 1.00 64.38 186 ARG A C 1
ATOM 1516 O O . ARG A 1 186 ? 30.098 6.442 -12.979 1.00 64.38 186 ARG A O 1
ATOM 1523 N N . TYR A 1 187 ? 29.065 6.239 -10.988 1.00 72.00 187 TYR A N 1
ATOM 1524 C CA . TYR A 1 187 ? 27.708 6.103 -11.531 1.00 72.00 187 TYR A CA 1
ATOM 1525 C C . TYR A 1 187 ? 26.715 7.046 -10.850 1.00 72.00 187 TYR A C 1
ATOM 1527 O O . TYR A 1 187 ? 26.765 7.243 -9.633 1.00 72.00 187 TYR A O 1
ATOM 1535 N N . THR A 1 188 ? 25.793 7.612 -11.623 1.00 79.81 188 THR A N 1
ATOM 1536 C CA . THR A 1 188 ? 24.741 8.495 -11.110 1.00 79.81 188 THR A CA 1
ATOM 1537 C C . THR A 1 188 ? 23.643 7.705 -10.386 1.00 79.81 188 THR A C 1
ATOM 1539 O O . THR A 1 188 ? 23.437 6.508 -10.602 1.00 79.81 188 THR A O 1
ATOM 1542 N N . ALA A 1 189 ? 22.876 8.378 -9.521 1.00 71.12 189 ALA A N 1
ATOM 1543 C CA . ALA A 1 189 ? 21.737 7.756 -8.837 1.00 71.12 189 ALA A CA 1
ATOM 1544 C C . ALA A 1 189 ? 20.684 7.205 -9.819 1.00 71.12 189 ALA A C 1
ATOM 1546 O O . ALA A 1 189 ? 20.014 6.221 -9.508 1.00 71.12 189 ALA A O 1
ATOM 1547 N N . ALA A 1 190 ? 20.558 7.817 -11.002 1.00 70.88 190 ALA A N 1
ATOM 1548 C CA . ALA A 1 190 ? 19.663 7.370 -12.064 1.00 70.88 190 ALA A CA 1
ATOM 1549 C C . ALA A 1 190 ? 20.130 6.044 -12.687 1.00 70.88 190 ALA A C 1
ATOM 1551 O O . ALA A 1 190 ? 19.315 5.145 -12.874 1.00 70.88 190 ALA A O 1
ATOM 1552 N N . GLU A 1 191 ? 21.432 5.883 -12.922 1.00 78.25 191 GLU A N 1
ATOM 1553 C CA . GLU A 1 191 ? 22.028 4.661 -13.481 1.00 78.25 191 GLU A CA 1
ATOM 1554 C C . GLU A 1 191 ? 21.916 3.489 -12.511 1.00 78.25 191 GLU A C 1
ATOM 1556 O O . GLU A 1 191 ? 21.483 2.404 -12.888 1.00 78.25 191 GLU A O 1
ATOM 1561 N N . LEU A 1 192 ? 22.211 3.725 -11.228 1.00 75.38 192 LEU A N 1
ATOM 1562 C CA . LEU A 1 192 ? 22.022 2.716 -10.184 1.00 75.38 192 LEU A CA 1
ATOM 1563 C C . LEU A 1 192 ? 20.565 2.255 -10.095 1.00 75.38 192 LEU A C 1
ATOM 1565 O O . LEU A 1 192 ? 20.302 1.097 -9.774 1.00 75.38 192 LEU A O 1
ATOM 1569 N N . ASN A 1 193 ? 19.614 3.152 -10.353 1.00 71.94 193 ASN A N 1
ATOM 1570 C CA . ASN A 1 193 ? 18.201 2.799 -10.380 1.00 71.94 193 ASN A CA 1
ATOM 1571 C C . ASN A 1 193 ? 17.840 2.040 -11.665 1.00 71.94 193 ASN A C 1
ATOM 1573 O O . ASN A 1 193 ? 17.100 1.065 -11.602 1.00 71.94 193 ASN A O 1
ATOM 1577 N N . ALA A 1 194 ? 18.409 2.422 -12.810 1.00 76.19 194 ALA A N 1
ATOM 1578 C CA . ALA A 1 194 ? 18.201 1.742 -14.083 1.00 76.19 194 ALA A CA 1
ATOM 1579 C C . ALA A 1 194 ? 18.727 0.294 -14.072 1.00 76.19 194 ALA A C 1
ATOM 1581 O O . ALA A 1 194 ? 18.000 -0.618 -14.470 1.00 76.19 194 ALA A O 1
ATOM 1582 N N . TYR A 1 195 ? 19.924 0.055 -13.519 1.00 80.62 195 TYR A N 1
ATOM 1583 C CA . TYR A 1 195 ? 20.457 -1.298 -13.310 1.00 80.62 195 TYR A CA 1
ATOM 1584 C C . TYR A 1 195 ? 19.524 -2.140 -12.428 1.00 80.62 195 TYR A C 1
ATOM 1586 O O . TYR A 1 195 ? 19.197 -3.272 -12.777 1.00 80.62 195 TYR A O 1
ATOM 1594 N N . LYS A 1 196 ? 18.985 -1.561 -11.347 1.00 79.00 196 LYS A N 1
ATOM 1595 C CA . LYS A 1 196 ? 18.014 -2.242 -10.472 1.00 79.00 196 LYS A CA 1
ATOM 1596 C C . LYS A 1 196 ? 16.700 -2.571 -11.173 1.00 79.00 196 LYS A C 1
ATOM 1598 O O . LYS A 1 196 ? 16.183 -3.667 -10.986 1.00 79.00 196 LYS A O 1
ATOM 1603 N N . VAL A 1 197 ? 16.160 -1.652 -11.975 1.00 75.38 197 VAL A N 1
ATOM 1604 C CA . VAL A 1 197 ? 14.907 -1.860 -12.723 1.00 75.38 197 VAL A CA 1
ATOM 1605 C C . VAL A 1 197 ? 15.040 -3.007 -13.730 1.00 75.38 197 VAL A C 1
ATOM 1607 O O . VAL A 1 197 ? 14.078 -3.751 -13.919 1.00 75.38 197 VAL A O 1
ATOM 1610 N N . LEU A 1 198 ? 16.222 -3.181 -14.334 1.00 80.88 198 LEU A N 1
ATOM 1611 C CA . LEU A 1 198 ? 16.522 -4.294 -15.243 1.00 80.88 198 LEU A CA 1
ATOM 1612 C C . LEU A 1 198 ? 17.013 -5.569 -14.531 1.00 80.88 198 LEU A C 1
ATOM 1614 O O . LEU A 1 198 ? 17.210 -6.589 -15.191 1.00 80.88 198 LEU A O 1
ATOM 1618 N N . GLY A 1 199 ? 17.202 -5.534 -13.207 1.00 77.31 199 GLY A N 1
ATOM 1619 C CA . GLY A 1 199 ? 17.690 -6.671 -12.420 1.00 77.31 199 GLY A CA 1
ATOM 1620 C C . GLY A 1 199 ? 19.167 -7.010 -12.655 1.00 77.31 199 GLY A C 1
ATOM 1621 O O . GLY A 1 199 ? 19.539 -8.179 -12.583 1.00 77.31 199 GLY A O 1
ATOM 1622 N N . LEU A 1 200 ? 19.992 -6.008 -12.965 1.00 80.50 200 LEU A N 1
ATOM 1623 C CA . LEU A 1 200 ? 21.416 -6.139 -13.274 1.00 80.50 200 LEU A CA 1
ATOM 1624 C C . LEU A 1 200 ? 22.295 -5.466 -12.212 1.00 80.50 200 LEU A C 1
ATOM 1626 O O . LEU A 1 200 ? 21.872 -4.532 -11.530 1.00 80.50 200 LEU A O 1
ATOM 1630 N N . GLU A 1 201 ? 23.543 -5.922 -12.111 1.00 75.94 201 GLU A N 1
ATOM 1631 C CA . GLU A 1 201 ? 24.572 -5.284 -11.285 1.00 75.94 201 GLU A CA 1
ATOM 1632 C C . GLU A 1 201 ? 25.198 -4.071 -12.009 1.00 75.94 201 GLU A C 1
ATOM 1634 O O . GLU A 1 201 ? 25.337 -4.094 -13.239 1.00 75.94 201 GLU A O 1
ATOM 1639 N N . PRO A 1 202 ? 25.606 -3.008 -11.284 1.00 75.44 202 PRO A N 1
ATOM 1640 C CA . PRO A 1 202 ? 26.271 -1.854 -11.886 1.00 75.44 202 PRO A CA 1
ATOM 1641 C C . PRO A 1 202 ? 27.576 -2.247 -12.590 1.00 75.44 202 PRO A C 1
ATOM 1643 O O . PRO A 1 202 ? 28.471 -2.825 -11.975 1.00 75.44 202 PRO A O 1
ATOM 1646 N N . GLY A 1 203 ? 27.701 -1.895 -13.871 1.00 76.75 203 GLY A N 1
ATOM 1647 C CA . GLY A 1 203 ? 28.837 -2.287 -14.713 1.00 76.75 203 GLY A CA 1
ATOM 1648 C C . GLY A 1 203 ? 28.585 -3.516 -15.592 1.00 76.75 203 GLY A C 1
ATOM 1649 O O . GLY A 1 203 ? 29.524 -4.000 -16.222 1.00 76.75 203 GLY A O 1
ATOM 1650 N N . ALA A 1 204 ? 27.344 -4.015 -15.657 1.00 81.31 204 ALA A N 1
ATOM 1651 C CA . ALA A 1 204 ? 26.941 -5.006 -16.653 1.00 81.31 204 ALA A CA 1
ATOM 1652 C C . ALA A 1 204 ? 27.226 -4.514 -18.088 1.00 81.31 204 ALA A C 1
ATOM 1654 O O . ALA A 1 204 ? 27.094 -3.325 -18.387 1.00 81.31 204 ALA A O 1
ATOM 1655 N N . SER A 1 205 ? 27.605 -5.435 -18.982 1.00 82.94 205 SER A N 1
ATOM 1656 C CA . SER A 1 205 ? 27.901 -5.105 -20.381 1.00 82.94 205 SER A CA 1
ATOM 1657 C C . SER A 1 205 ? 26.656 -4.581 -21.100 1.00 82.94 205 SER A C 1
ATOM 1659 O O . SER A 1 205 ? 25.529 -4.973 -20.787 1.00 82.94 205 SER A O 1
ATOM 1661 N N . LYS A 1 206 ? 26.847 -3.751 -22.133 1.00 82.31 206 LYS A N 1
ATOM 1662 C CA . LYS A 1 206 ? 25.751 -3.287 -23.003 1.00 82.31 206 LYS A CA 1
ATOM 1663 C C . LYS A 1 206 ? 24.947 -4.453 -23.589 1.00 82.31 206 LYS A C 1
ATOM 1665 O O . LYS A 1 206 ? 23.727 -4.355 -23.717 1.00 82.31 206 LYS A O 1
ATOM 1670 N N . ASP A 1 207 ? 25.606 -5.575 -23.878 1.00 84.69 207 ASP A N 1
ATOM 1671 C CA . ASP A 1 207 ? 24.940 -6.786 -24.365 1.00 84.69 207 ASP A CA 1
ATOM 1672 C C . ASP A 1 207 ? 24.037 -7.428 -23.302 1.00 84.69 207 ASP A C 1
ATOM 1674 O O . ASP A 1 207 ? 22.926 -7.862 -23.618 1.00 84.69 207 ASP A O 1
ATOM 1678 N N . ASP A 1 208 ? 24.455 -7.422 -22.033 1.00 83.81 208 ASP A N 1
ATOM 1679 C CA . ASP A 1 208 ? 23.660 -7.938 -20.913 1.00 83.81 208 ASP A CA 1
ATOM 1680 C C . ASP A 1 208 ? 22.457 -7.039 -20.624 1.00 83.81 208 ASP A C 1
ATOM 1682 O O . ASP A 1 208 ? 21.341 -7.535 -20.448 1.00 83.81 208 ASP A O 1
ATOM 1686 N N . VAL A 1 209 ? 22.656 -5.717 -20.668 1.00 86.88 209 VAL A N 1
ATOM 1687 C CA . VAL A 1 209 ? 21.585 -4.713 -20.566 1.00 86.88 209 VAL A CA 1
ATOM 1688 C C . VAL A 1 209 ? 20.535 -4.942 -21.651 1.00 86.88 209 VAL A C 1
ATOM 1690 O O . VAL A 1 209 ? 19.341 -5.048 -21.357 1.00 86.88 209 VAL A O 1
ATOM 1693 N N . LYS A 1 210 ? 20.968 -5.111 -22.903 1.00 87.62 210 LYS A N 1
ATOM 1694 C CA . LYS A 1 210 ? 20.081 -5.356 -24.046 1.00 87.62 210 LYS A CA 1
ATOM 1695 C C . LYS A 1 210 ? 19.357 -6.697 -23.949 1.00 87.62 210 LYS A C 1
ATOM 1697 O O . LYS A 1 210 ? 18.176 -6.790 -24.293 1.00 87.62 210 LYS A O 1
ATOM 1702 N N . LYS A 1 211 ? 20.037 -7.741 -23.472 1.00 87.31 211 LYS A N 1
ATOM 1703 C CA . LYS A 1 211 ? 19.454 -9.072 -23.268 1.00 87.31 211 LYS A CA 1
ATOM 1704 C C . LYS A 1 211 ? 18.396 -9.060 -22.163 1.00 87.31 211 LYS A C 1
ATOM 1706 O O . LYS A 1 211 ? 17.302 -9.587 -22.376 1.00 87.31 211 LYS A O 1
ATOM 1711 N N . ALA A 1 212 ? 18.690 -8.434 -21.024 1.00 81.56 212 ALA A N 1
ATOM 1712 C CA . ALA A 1 212 ? 17.758 -8.295 -19.907 1.00 81.56 212 ALA A CA 1
ATOM 1713 C C . ALA A 1 212 ? 16.532 -7.461 -20.301 1.00 81.56 212 ALA A C 1
ATOM 1715 O O . ALA A 1 212 ? 15.401 -7.896 -20.091 1.00 81.56 212 ALA A O 1
ATOM 1716 N N . TYR A 1 213 ? 16.750 -6.322 -20.965 1.00 87.31 213 TYR A N 1
ATOM 1717 C CA . TYR A 1 213 ? 15.681 -5.466 -21.476 1.00 87.31 213 TYR A CA 1
ATOM 1718 C C . TYR A 1 213 ? 14.731 -6.223 -22.414 1.00 87.31 213 TYR A C 1
ATOM 1720 O O . TYR A 1 213 ? 13.524 -6.249 -22.180 1.00 87.31 213 TYR A O 1
ATOM 1728 N N . ARG A 1 214 ? 15.263 -6.919 -23.430 1.00 86.50 214 ARG A N 1
ATOM 1729 C CA . ARG A 1 214 ? 14.446 -7.708 -24.372 1.00 86.50 214 ARG A CA 1
ATOM 1730 C C . ARG A 1 214 ? 13.610 -8.768 -23.663 1.00 86.50 214 ARG A C 1
ATOM 1732 O O . ARG A 1 214 ? 12.432 -8.920 -23.977 1.00 86.50 214 ARG A O 1
ATOM 1739 N N . LYS A 1 215 ? 14.203 -9.479 -22.699 1.00 84.69 215 LYS A N 1
ATOM 1740 C CA . LYS A 1 215 ? 13.494 -10.487 -21.903 1.00 84.69 215 LYS A CA 1
ATOM 1741 C C . LYS A 1 215 ? 12.325 -9.858 -21.137 1.00 84.69 215 LYS A C 1
ATOM 1743 O O . LYS A 1 215 ? 11.200 -10.339 -21.246 1.00 84.69 215 LYS A O 1
ATOM 1748 N N . LEU A 1 216 ? 12.582 -8.761 -20.426 1.00 79.38 216 LEU A N 1
ATOM 1749 C CA . LEU A 1 216 ? 11.590 -8.084 -19.590 1.00 79.38 216 LEU A CA 1
ATOM 1750 C C . LEU A 1 216 ? 10.465 -7.438 -20.413 1.00 79.38 216 LEU A C 1
ATOM 1752 O O . LEU A 1 216 ? 9.310 -7.488 -19.993 1.00 79.38 216 LEU A O 1
ATOM 1756 N N . ILE A 1 217 ? 10.765 -6.886 -21.593 1.00 86.06 217 ILE A N 1
ATOM 1757 C CA . ILE A 1 217 ? 9.751 -6.339 -22.508 1.00 86.06 217 ILE A CA 1
ATOM 1758 C C . ILE A 1 217 ? 8.848 -7.442 -23.051 1.00 86.06 217 ILE A C 1
ATOM 1760 O O . ILE A 1 217 ? 7.634 -7.282 -23.034 1.00 86.06 217 ILE A O 1
ATOM 1764 N N . VAL A 1 218 ? 9.407 -8.576 -23.480 1.00 83.50 218 VAL A N 1
ATOM 1765 C CA . VAL A 1 218 ? 8.606 -9.713 -23.962 1.00 83.50 218 VAL A CA 1
ATOM 1766 C C . VAL A 1 218 ? 7.711 -10.271 -22.857 1.00 83.50 218 VAL A C 1
ATOM 1768 O O . VAL A 1 218 ? 6.614 -10.746 -23.138 1.00 83.50 218 VAL A O 1
ATOM 1771 N N . GLU A 1 219 ? 8.156 -10.242 -21.606 1.00 75.00 219 GLU A N 1
ATOM 1772 C CA . GLU A 1 219 ? 7.381 -10.705 -20.454 1.00 75.00 219 GLU A CA 1
ATOM 1773 C C . GLU A 1 219 ? 6.254 -9.735 -20.073 1.00 75.00 219 GLU A C 1
ATOM 1775 O O . GLU A 1 219 ? 5.143 -10.170 -19.782 1.00 75.00 219 GLU A O 1
ATOM 1780 N N . ASN A 1 220 ? 6.508 -8.427 -20.160 1.00 74.44 220 ASN A N 1
ATOM 1781 C CA . ASN A 1 220 ? 5.595 -7.387 -19.685 1.00 74.44 220 ASN A CA 1
ATOM 1782 C C . ASN A 1 220 ? 4.822 -6.662 -20.802 1.00 74.44 220 ASN A C 1
ATOM 1784 O O . ASN A 1 220 ? 4.150 -5.672 -20.523 1.00 74.44 220 ASN A O 1
ATOM 1788 N N . HIS A 1 221 ? 4.898 -7.109 -22.061 1.00 76.94 221 HIS A N 1
ATOM 1789 C CA . HIS A 1 221 ? 4.274 -6.401 -23.183 1.00 76.94 221 HIS A CA 1
ATOM 1790 C C . HIS A 1 221 ? 2.739 -6.334 -23.039 1.00 76.94 221 HIS A C 1
ATOM 1792 O O . HIS A 1 221 ? 2.113 -7.380 -22.848 1.00 76.94 221 HIS A O 1
ATOM 1798 N N . PRO A 1 222 ? 2.097 -5.155 -23.189 1.00 70.25 222 PRO A N 1
ATOM 1799 C CA . PRO A 1 222 ? 0.650 -4.999 -22.997 1.00 70.25 222 PRO A CA 1
ATOM 1800 C C . PRO A 1 222 ? -0.190 -5.890 -23.923 1.00 70.25 222 PRO A C 1
ATOM 1802 O O . PRO A 1 222 ? -1.280 -6.307 -23.538 1.00 70.25 222 PRO A O 1
ATOM 1805 N N . ASP A 1 223 ? 0.343 -6.246 -25.095 1.00 79.56 223 ASP A N 1
ATOM 1806 C CA . ASP A 1 223 ? -0.304 -7.146 -26.062 1.00 79.56 223 ASP A CA 1
ATOM 1807 C C . ASP A 1 223 ? -0.494 -8.576 -25.523 1.00 79.56 223 ASP A C 1
ATOM 1809 O O . ASP A 1 223 ? -1.535 -9.191 -25.739 1.00 79.56 223 ASP A O 1
ATOM 1813 N N . LYS A 1 224 ? 0.435 -9.080 -24.692 1.00 73.62 224 LYS A N 1
ATOM 1814 C CA . LYS A 1 224 ? 0.255 -10.378 -24.010 1.00 73.62 224 LYS A CA 1
ATOM 1815 C C . LYS A 1 224 ? -0.897 -10.372 -23.012 1.00 73.62 224 LYS A C 1
ATOM 1817 O O . LYS A 1 224 ? -1.393 -11.427 -22.626 1.00 73.62 224 LYS A O 1
ATOM 1822 N N . PHE A 1 225 ? -1.319 -9.187 -22.591 1.00 70.69 225 PHE A N 1
ATOM 1823 C CA . PHE A 1 225 ? -2.392 -8.990 -21.632 1.00 70.69 225 PHE A CA 1
ATOM 1824 C C . PHE A 1 225 ? -3.640 -8.391 -22.288 1.00 70.69 225 PHE A C 1
ATOM 1826 O O . PHE A 1 225 ? -4.535 -7.955 -21.571 1.00 70.69 225 PHE A O 1
ATOM 1833 N N . ALA A 1 226 ? -3.753 -8.400 -23.623 1.00 65.94 226 ALA A N 1
ATOM 1834 C CA . ALA A 1 226 ? -4.881 -7.808 -24.348 1.00 65.94 226 ALA A CA 1
ATOM 1835 C C . ALA A 1 226 ? -6.253 -8.359 -23.902 1.00 65.94 226 ALA A C 1
ATOM 1837 O O . ALA A 1 226 ? -7.207 -7.590 -23.771 1.00 65.94 226 ALA A O 1
ATOM 1838 N N . GLY A 1 227 ? -6.328 -9.662 -23.596 1.00 66.44 227 GLY A N 1
ATOM 1839 C CA . GLY A 1 227 ? -7.515 -10.332 -23.043 1.00 66.44 227 GLY A CA 1
ATOM 1840 C C . GLY A 1 227 ? -7.623 -10.314 -21.511 1.00 66.44 227 GLY A C 1
ATOM 1841 O O . GLY A 1 227 ? -8.560 -10.882 -20.958 1.00 66.44 227 GLY A O 1
ATOM 1842 N N . ALA A 1 228 ? -6.667 -9.701 -20.809 1.00 69.25 228 ALA A N 1
ATOM 1843 C CA . ALA A 1 228 ? -6.673 -9.610 -19.354 1.00 69.25 228 ALA A CA 1
ATOM 1844 C C . ALA A 1 228 ? -7.494 -8.411 -18.852 1.00 69.25 228 ALA A C 1
ATOM 1846 O O . ALA A 1 228 ? -7.874 -7.518 -19.612 1.00 69.25 228 ALA A O 1
ATOM 1847 N N . SER A 1 229 ? -7.738 -8.371 -17.538 1.00 66.56 229 SER A N 1
ATOM 1848 C CA . SER A 1 229 ? -8.430 -7.253 -16.895 1.00 66.56 229 SER A CA 1
ATOM 1849 C C . SER A 1 229 ? -7.754 -5.912 -17.199 1.00 66.56 229 SER A C 1
ATOM 1851 O O . SER A 1 229 ? -6.532 -5.821 -17.350 1.00 66.56 229 SER A O 1
ATOM 1853 N N . GLU A 1 230 ? -8.552 -4.843 -17.253 1.00 56.97 230 GLU A N 1
ATOM 1854 C CA . GLU A 1 230 ? -8.081 -3.486 -17.554 1.00 56.97 230 GLU A CA 1
ATOM 1855 C C . GLU A 1 230 ? -6.899 -3.064 -16.668 1.00 56.97 230 GLU A C 1
ATOM 1857 O O . GLU A 1 230 ? -5.925 -2.482 -17.148 1.00 56.97 230 GLU A O 1
ATOM 1862 N N . HIS A 1 231 ? -6.940 -3.450 -15.392 1.00 50.41 231 HIS A N 1
ATOM 1863 C CA . HIS A 1 231 ? -5.856 -3.227 -14.445 1.00 50.41 231 HIS A CA 1
ATOM 1864 C C . HIS A 1 231 ? -4.546 -3.906 -14.871 1.00 50.41 231 HIS A C 1
ATOM 1866 O O . HIS A 1 231 ? -3.495 -3.267 -14.865 1.00 50.41 231 HIS A O 1
ATOM 1872 N N . ARG A 1 232 ? -4.591 -5.176 -15.297 1.00 61.12 232 ARG A N 1
ATOM 1873 C CA . ARG A 1 232 ? -3.393 -5.922 -15.711 1.00 61.12 232 ARG A CA 1
ATOM 1874 C C . ARG A 1 232 ? -2.775 -5.333 -16.984 1.00 61.12 232 ARG A C 1
ATOM 1876 O O . ARG A 1 232 ? -1.556 -5.220 -17.066 1.00 61.12 232 ARG A O 1
ATOM 1883 N N . ARG A 1 233 ? -3.598 -4.859 -17.927 1.00 67.00 233 ARG A N 1
ATOM 1884 C CA . ARG A 1 233 ? -3.121 -4.124 -19.118 1.00 67.00 233 ARG A CA 1
ATOM 1885 C C . ARG A 1 233 ? -2.432 -2.816 -18.754 1.00 67.00 233 ARG A C 1
ATOM 1887 O O . ARG A 1 233 ? -1.374 -2.497 -19.296 1.00 67.00 233 ARG A O 1
ATOM 1894 N N . ARG A 1 234 ? -3.012 -2.061 -17.818 1.00 68.75 234 ARG A N 1
ATOM 1895 C CA . ARG A 1 234 ? -2.418 -0.815 -17.330 1.00 68.75 234 ARG A CA 1
ATOM 1896 C C . ARG A 1 234 ? -1.086 -1.067 -16.621 1.00 68.75 234 ARG A C 1
ATOM 1898 O O . ARG A 1 234 ? -0.125 -0.361 -16.902 1.00 68.75 234 ARG A O 1
ATOM 1905 N N . MET A 1 235 ? -1.001 -2.100 -15.782 1.00 62.97 235 MET A N 1
ATOM 1906 C CA . MET A 1 235 ? 0.243 -2.498 -15.109 1.00 62.97 235 MET A CA 1
ATOM 1907 C C . MET A 1 235 ? 1.336 -2.896 -16.109 1.00 62.97 235 MET A C 1
ATOM 1909 O O . MET A 1 235 ? 2.460 -2.413 -16.002 1.00 62.97 235 MET A O 1
ATOM 1913 N N . ALA A 1 236 ? 0.997 -3.690 -17.126 1.00 67.19 236 ALA A N 1
ATOM 1914 C CA . ALA A 1 236 ? 1.911 -4.047 -18.213 1.00 67.19 236 ALA A CA 1
ATOM 1915 C C . ALA A 1 236 ? 2.414 -2.808 -18.987 1.00 67.19 236 ALA A C 1
ATOM 1917 O O . ALA A 1 236 ? 3.601 -2.676 -19.291 1.00 67.19 236 ALA A O 1
ATOM 1918 N N . THR A 1 237 ? 1.524 -1.845 -19.241 1.00 74.62 237 THR A N 1
ATOM 1919 C CA . THR A 1 237 ? 1.862 -0.574 -19.906 1.00 74.62 237 THR A CA 1
ATOM 192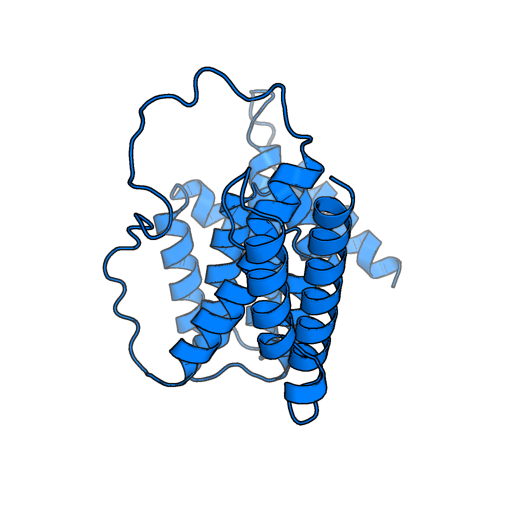0 C C . THR A 1 237 ? 2.799 0.288 -19.052 1.00 74.62 237 THR A C 1
ATOM 1922 O O . THR A 1 237 ? 3.803 0.803 -19.538 1.00 74.62 237 THR A O 1
ATOM 1925 N N . GLU A 1 238 ? 2.515 0.424 -17.756 1.00 74.56 238 GLU A N 1
ATOM 1926 C CA . GLU A 1 238 ? 3.376 1.165 -16.828 1.00 74.56 238 GLU A CA 1
ATOM 1927 C C . GLU A 1 238 ? 4.751 0.490 -16.677 1.00 74.56 238 GLU A C 1
ATOM 1929 O O . GLU A 1 238 ? 5.775 1.179 -16.690 1.00 74.56 238 GLU A O 1
ATOM 1934 N N . LYS A 1 239 ? 4.799 -0.850 -16.611 1.00 73.00 239 LYS A N 1
ATOM 1935 C CA . LYS A 1 239 ? 6.057 -1.602 -16.505 1.00 73.00 239 LYS A CA 1
ATOM 1936 C C . LYS A 1 239 ? 6.926 -1.457 -17.740 1.00 73.00 239 LYS A C 1
ATOM 1938 O O . LYS A 1 239 ? 8.115 -1.183 -17.624 1.00 73.00 239 LYS A O 1
ATOM 1943 N N . THR A 1 240 ? 6.345 -1.600 -18.925 1.00 81.00 240 THR A N 1
ATOM 1944 C CA . THR A 1 240 ? 7.077 -1.408 -20.187 1.00 81.00 240 THR A CA 1
ATOM 1945 C C . THR A 1 240 ? 7.610 0.015 -20.324 1.00 81.00 240 THR A C 1
ATOM 1947 O O . THR A 1 240 ? 8.761 0.192 -20.717 1.00 81.00 240 THR A O 1
ATOM 1950 N N . ALA A 1 241 ? 6.845 1.027 -19.904 1.00 78.81 241 ALA A N 1
ATOM 1951 C CA . ALA A 1 241 ? 7.329 2.404 -19.864 1.00 78.81 241 ALA A CA 1
ATOM 1952 C C . ALA A 1 241 ? 8.516 2.593 -18.896 1.00 78.81 241 ALA A C 1
ATOM 1954 O O . ALA A 1 241 ? 9.443 3.344 -19.200 1.00 78.81 241 ALA A O 1
ATOM 1955 N N . GLU A 1 242 ? 8.512 1.922 -17.741 1.00 79.94 242 GLU A N 1
ATOM 1956 C CA . GLU A 1 242 ? 9.624 1.943 -16.780 1.00 79.94 242 GLU A CA 1
ATOM 1957 C C . GLU A 1 242 ? 10.880 1.249 -17.337 1.00 79.94 242 GLU A C 1
ATOM 1959 O O . GLU A 1 242 ? 11.981 1.790 -17.234 1.00 79.94 242 GLU A O 1
ATOM 1964 N N . LEU A 1 243 ? 10.708 0.092 -17.982 1.00 83.38 243 LEU A N 1
ATOM 1965 C CA . LEU A 1 243 ? 11.791 -0.656 -18.625 1.00 83.38 243 LEU A CA 1
ATOM 1966 C C . LEU A 1 243 ? 12.446 0.146 -19.753 1.00 83.38 243 LEU A C 1
ATOM 1968 O O . LEU A 1 243 ? 13.671 0.171 -19.840 1.00 83.38 243 LEU A O 1
ATOM 1972 N N . ASN A 1 244 ? 11.647 0.840 -20.570 1.00 84.50 244 ASN A N 1
ATOM 1973 C CA . ASN A 1 244 ? 12.152 1.721 -21.626 1.00 84.50 244 ASN A CA 1
ATOM 1974 C C . ASN A 1 244 ? 13.000 2.855 -21.040 1.00 84.50 244 ASN A C 1
ATOM 1976 O O . ASN A 1 244 ? 14.133 3.053 -21.461 1.00 84.50 244 ASN A O 1
ATOM 1980 N N . LYS A 1 245 ? 12.508 3.530 -19.991 1.00 83.25 245 LYS A N 1
ATOM 1981 C CA . LYS A 1 245 ? 13.265 4.596 -19.311 1.00 83.25 245 LYS A CA 1
ATOM 1982 C C . LYS A 1 245 ? 14.593 4.099 -18.742 1.00 83.25 245 LYS A C 1
ATOM 1984 O O . LYS A 1 245 ? 15.591 4.806 -18.828 1.00 83.25 245 LYS A O 1
ATOM 1989 N N . ALA A 1 246 ? 14.607 2.913 -18.134 1.00 81.94 246 ALA A N 1
ATOM 1990 C CA . ALA A 1 246 ? 15.829 2.330 -17.587 1.00 81.94 246 ALA A CA 1
ATOM 1991 C C . ALA A 1 246 ? 16.832 1.967 -18.693 1.00 81.94 246 ALA A C 1
ATOM 1993 O O . ALA A 1 246 ? 18.017 2.265 -18.562 1.00 81.94 246 ALA A O 1
ATOM 1994 N N . TYR A 1 247 ? 16.361 1.379 -19.793 1.00 88.88 247 TYR A N 1
ATOM 1995 C CA . TYR A 1 247 ? 17.200 1.059 -20.946 1.00 88.88 247 TYR A CA 1
ATOM 1996 C C . TYR A 1 247 ? 17.801 2.320 -21.585 1.00 88.88 247 TYR A C 1
ATOM 1998 O O . TYR A 1 247 ? 19.013 2.371 -21.776 1.00 88.88 247 TYR A O 1
ATOM 2006 N N . ASP A 1 248 ? 17.002 3.372 -21.789 1.00 88.56 248 ASP A N 1
ATOM 2007 C CA . ASP A 1 248 ? 17.457 4.647 -22.364 1.00 88.56 248 ASP A CA 1
ATOM 2008 C C . ASP A 1 248 ? 18.569 5.315 -21.538 1.00 88.56 248 ASP A C 1
ATOM 2010 O O . ASP A 1 248 ? 19.438 5.994 -22.086 1.00 88.56 248 ASP A O 1
ATOM 2014 N N . ILE A 1 249 ? 18.532 5.166 -20.209 1.00 85.50 249 ILE A N 1
ATOM 2015 C CA . ILE A 1 249 ? 19.564 5.703 -19.310 1.00 85.50 249 ILE A CA 1
ATOM 2016 C C . ILE A 1 249 ? 20.874 4.933 -19.487 1.00 85.50 249 ILE A C 1
ATOM 2018 O O . ILE A 1 249 ? 21.930 5.554 -19.542 1.00 85.50 249 ILE A O 1
ATOM 2022 N N . LEU A 1 250 ? 20.812 3.602 -19.584 1.00 84.38 250 LEU A N 1
ATOM 2023 C CA . LEU A 1 250 ? 22.000 2.748 -19.673 1.00 84.38 250 LEU A CA 1
ATOM 2024 C C . LEU A 1 250 ? 22.594 2.672 -21.085 1.00 84.38 250 LEU A C 1
ATOM 2026 O O . LEU A 1 250 ? 23.789 2.439 -21.222 1.00 84.38 250 LEU A O 1
ATOM 2030 N N . GLU A 1 251 ? 21.794 2.884 -22.132 1.00 83.25 251 GLU A N 1
ATOM 2031 C CA . GLU A 1 251 ? 22.270 2.916 -23.522 1.00 83.25 251 GLU A CA 1
ATOM 2032 C C . GLU A 1 251 ? 23.114 4.166 -23.827 1.00 83.25 251 GLU A C 1
ATOM 2034 O O . GLU A 1 251 ? 23.998 4.123 -24.683 1.00 83.25 251 GLU A O 1
ATOM 2039 N N . LYS A 1 252 ? 22.868 5.268 -23.105 1.00 74.81 252 LYS A N 1
ATOM 2040 C CA . LYS A 1 252 ? 23.582 6.549 -23.259 1.00 74.81 252 LYS A CA 1
ATOM 2041 C C . LYS A 1 252 ? 24.955 6.598 -22.577 1.00 74.81 252 LYS A C 1
ATOM 2043 O O . LYS A 1 252 ? 25.646 7.605 -22.723 1.00 74.81 252 LYS A O 1
ATOM 2048 N N . ILE A 1 253 ? 25.326 5.549 -21.843 1.00 66.19 253 ILE A N 1
ATOM 2049 C CA . ILE A 1 253 ? 26.641 5.358 -21.202 1.00 66.19 253 ILE A CA 1
ATOM 2050 C C . ILE A 1 253 ? 27.571 4.670 -22.195 1.00 66.19 253 ILE A C 1
ATOM 2052 O O . ILE A 1 253 ? 28.756 5.039 -22.305 1.00 66.19 253 ILE A O 1
#

Sequence (253 aa):
MEVLIIFVFFFVVFYLRNSDKTKNGYTQDNFDTQAFAIASLCSVIIMADCRFSKKELEIVKKYLAKNFSQEQGQKVLLFLRDTSKKSVSVKVACLYANRSLSYHNKISITSLLFRLASANGGIGKTQSELLSQIMQHINLRFTDRDLFWQTFADNVNDNEFKEDQYNHDNKYRNSQSSSYRTNSSRYTAAELNAYKVLGLEPGASKDDVKKAYRKLIVENHPDKFAGASEHRRRMATEKTAELNKAYDILEKI